Protein AF-A0A535BH29-F1 (afdb_monomer)

Nearest PDB structures (foldseek):
  7bpu-assembly2_B  TM=8.361E-01  e=5.726E-01  Methanocaldococcus jannaschii DSM 2661

Secondary structure (DSSP, 8-state):
-HHHHHHHHHHHHHHH-TT-HHHHHHHHHHHHHHHHHHHHHHHHHHHT--HHHHHHHHHHHHHHHHHHHHHHHHHHHHS--TT--HHHHHHHSS---HHHHHHHHHHHT-TTHHHHHHHHHHHHHHHHHTSPPPHHHHHHHHHHHHHHHHGGGGGGG-----HHHHH-HHHHHHHHHHHHHHHHHHHHHGGGGTSS-HHHHHHHHHHHHHHHHHHHHHHHH--HHHHHHHHHHHHHHHHHHHHHHHHHHHHT--

Mean predicted aligned error: 14.61 Å

Sequence (254 aa):
MIGLLIILSLASVLARHRRHGAVRATVALTLAALAFQVVVGAAVVTLRLPAALRGLHLALASAVWAGTVILAVIVGRLSPDPALPQRQREMDSVRRPARDVVLDYVSLAKPRIIPLLLITALGGMMMAERGWPSTGLVVLTLLGGALALRLRGDYARAKVPMLPVVRGEAAARRQIVGYTLVLVAVTLAIVLTGVLGPVYLVGAALLGAAFIALAVANLLARRQRWSRILFDYSIAYLGLLFAVMVADRMIGKV

Radius of gyration: 23.02 Å; Cα contacts (8 Å, |Δi|>4): 139; chains: 1; bounding box: 64×45×57 Å

Solvent-accessible surface area (backbone atoms only — not comparable to full-atom values): 14294 Å² total; per-residue (Å²): 115,70,68,58,54,52,51,53,51,48,51,55,49,46,71,76,42,71,86,40,67,68,57,52,51,46,49,51,52,33,52,52,47,48,55,51,46,52,53,52,51,51,48,42,68,74,64,70,55,60,71,69,60,54,52,51,53,53,52,50,52,52,51,35,51,51,40,53,51,54,47,52,53,52,50,55,67,76,51,70,74,87,76,69,52,71,67,53,64,60,54,68,66,52,84,71,57,69,64,58,53,50,50,48,51,51,58,68,54,40,75,71,51,54,60,38,52,51,51,48,53,49,46,52,42,30,66,72,69,75,42,85,66,58,68,67,59,55,51,51,51,52,51,52,52,55,56,54,57,70,60,48,75,67,62,77,70,60,87,68,91,49,68,46,80,80,62,36,59,72,51,47,38,54,50,48,40,56,51,48,52,53,50,40,52,54,62,56,52,52,42,78,71,68,82,48,50,70,59,27,52,54,49,49,49,54,55,36,52,54,50,47,51,40,35,49,48,29,51,72,67,69,43,72,68,40,52,51,51,40,52,54,44,55,56,48,48,56,43,50,48,43,51,35,47,53,50,26,57,64,66,63,72,117

pLDDT: mean 74.65, std 12.35, range [41.88, 96.31]

Structure (mmCIF, N/CA/C/O backbone):
data_AF-A0A535BH29-F1
#
_entry.id   AF-A0A535BH29-F1
#
loop_
_atom_site.group_PDB
_atom_site.id
_atom_site.type_symbol
_atom_site.label_atom_id
_atom_site.label_alt_id
_atom_site.label_comp_id
_atom_site.label_asym_id
_atom_site.label_entity_id
_atom_site.label_seq_id
_atom_site.pdbx_PDB_ins_code
_atom_site.Cartn_x
_atom_site.Cartn_y
_atom_site.Cartn_z
_atom_site.occupancy
_atom_site.B_iso_or_equiv
_atom_site.auth_seq_id
_atom_site.auth_comp_id
_atom_site.auth_asym_id
_atom_site.auth_atom_id
_atom_site.pdbx_PDB_model_num
ATOM 1 N N . MET A 1 1 ? 6.434 -6.495 12.875 1.00 46.03 1 MET A N 1
ATOM 2 C CA . MET A 1 1 ? 7.063 -6.216 11.560 1.00 46.03 1 MET A CA 1
ATOM 3 C C . MET A 1 1 ? 7.901 -4.932 11.564 1.00 46.03 1 MET A C 1
ATOM 5 O O . MET A 1 1 ? 9.076 -5.010 11.241 1.00 46.03 1 MET A O 1
ATOM 9 N N . ILE A 1 2 ? 7.360 -3.779 11.989 1.00 55.22 2 ILE A N 1
ATOM 10 C CA . ILE A 1 2 ? 8.076 -2.479 1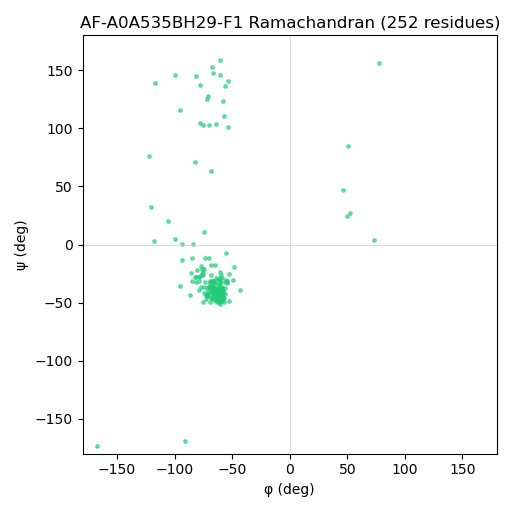1.989 1.00 55.22 2 ILE A CA 1
ATOM 11 C C . ILE A 1 2 ? 9.323 -2.475 12.900 1.00 55.22 2 ILE A C 1
ATOM 13 O O . ILE A 1 2 ? 10.383 -2.027 12.477 1.00 55.22 2 ILE A O 1
ATOM 17 N N . GLY A 1 3 ? 9.241 -3.050 14.108 1.00 60.78 3 GLY A N 1
ATOM 18 C CA . GLY A 1 3 ? 10.385 -3.115 15.032 1.00 60.78 3 GLY A CA 1
ATOM 19 C C . GLY A 1 3 ? 11.602 -3.870 14.478 1.00 60.78 3 GLY A C 1
ATOM 20 O O . GLY A 1 3 ? 12.733 -3.441 14.679 1.00 60.78 3 GLY A O 1
ATOM 21 N N . LEU A 1 4 ? 11.384 -4.937 13.699 1.00 68.75 4 LEU A N 1
ATOM 22 C CA . LEU A 1 4 ? 12.466 -5.703 13.069 1.00 68.75 4 LEU A CA 1
ATOM 23 C C . LEU A 1 4 ? 13.200 -4.877 12.002 1.00 68.75 4 LEU A C 1
ATOM 25 O O . LEU A 1 4 ? 14.425 -4.914 11.927 1.00 68.75 4 LEU A O 1
ATOM 29 N N . LEU A 1 5 ? 12.463 -4.091 11.210 1.00 68.31 5 LEU A N 1
ATOM 30 C CA . LEU A 1 5 ? 13.047 -3.200 10.203 1.00 68.31 5 LEU A CA 1
ATOM 31 C C . LEU A 1 5 ? 13.900 -2.101 10.847 1.00 68.31 5 LEU A C 1
ATOM 33 O O . LEU A 1 5 ? 14.979 -1.795 10.343 1.00 68.31 5 LEU A O 1
ATOM 37 N N . ILE A 1 6 ? 13.452 -1.551 11.980 1.00 70.38 6 ILE A N 1
ATOM 38 C CA . ILE A 1 6 ? 14.220 -0.566 12.753 1.00 70.38 6 ILE A CA 1
ATOM 39 C C . ILE A 1 6 ? 15.521 -1.197 13.261 1.00 70.38 6 ILE A C 1
ATOM 41 O O . ILE A 1 6 ? 16.589 -0.629 13.054 1.00 70.38 6 ILE A O 1
ATOM 45 N N . ILE A 1 7 ? 15.462 -2.399 13.841 1.00 74.75 7 ILE A N 1
ATOM 46 C CA . ILE A 1 7 ? 16.649 -3.107 14.346 1.00 74.75 7 ILE A CA 1
ATOM 47 C C . ILE A 1 7 ? 17.656 -3.384 13.220 1.00 74.75 7 ILE A C 1
ATOM 49 O O . ILE A 1 7 ? 18.841 -3.092 13.374 1.00 74.75 7 ILE A O 1
ATOM 53 N N . LEU A 1 8 ? 17.200 -3.891 12.070 1.00 73.75 8 LEU A N 1
ATOM 54 C CA . LEU A 1 8 ? 18.065 -4.166 10.917 1.00 73.75 8 LEU A CA 1
ATOM 55 C C . LEU A 1 8 ? 18.682 -2.884 10.340 1.00 73.75 8 LEU A C 1
ATOM 57 O O . LEU A 1 8 ? 19.869 -2.860 10.009 1.00 73.75 8 LEU A O 1
ATOM 61 N N . SER A 1 9 ? 17.902 -1.802 10.268 1.00 70.94 9 SER A N 1
ATOM 62 C CA . SER A 1 9 ? 18.381 -0.486 9.840 1.00 70.94 9 SER A CA 1
ATOM 63 C C . SER A 1 9 ? 19.484 0.030 10.770 1.00 70.94 9 SER A C 1
ATOM 65 O O . SER A 1 9 ? 20.589 0.327 10.308 1.00 70.94 9 SER A O 1
ATOM 67 N N . LEU A 1 10 ? 19.242 0.021 12.085 1.00 75.88 10 LEU A N 1
ATOM 68 C CA . LEU A 1 10 ? 20.201 0.450 13.105 1.00 75.88 10 LEU A CA 1
ATOM 69 C C . LEU A 1 10 ? 21.472 -0.409 13.110 1.00 75.88 10 LEU A C 1
ATOM 71 O O . LEU A 1 10 ? 22.572 0.136 13.177 1.00 75.88 10 LEU A O 1
ATOM 75 N N . ALA A 1 11 ? 21.348 -1.731 12.965 1.00 75.00 11 ALA A N 1
ATOM 76 C CA . ALA A 1 11 ? 22.491 -2.636 12.853 1.00 75.00 11 ALA A CA 1
ATOM 77 C C . ALA A 1 11 ? 23.339 -2.333 11.607 1.00 75.00 11 ALA A C 1
ATOM 79 O O . ALA A 1 11 ? 24.569 -2.340 11.679 1.00 75.00 11 ALA A O 1
ATOM 80 N N . SER A 1 12 ? 22.700 -2.008 10.479 1.00 73.75 12 SER A N 1
ATOM 81 C CA . SER A 1 12 ? 23.389 -1.653 9.234 1.00 73.75 12 SER A CA 1
ATOM 82 C C . SER A 1 12 ? 24.126 -0.308 9.313 1.00 73.75 12 SER A C 1
ATOM 84 O O . SER A 1 12 ? 25.188 -0.149 8.709 1.00 73.75 12 SER A O 1
ATOM 86 N N . VAL A 1 13 ? 23.579 0.660 10.055 1.00 73.94 13 VAL A N 1
ATOM 87 C CA . VAL A 1 13 ? 24.202 1.969 10.308 1.00 73.94 13 VAL A CA 1
ATOM 88 C C . VAL A 1 13 ? 25.364 1.809 11.275 1.00 73.94 13 VAL A C 1
ATOM 90 O O . VAL A 1 13 ? 26.473 2.262 11.000 1.00 73.94 13 VAL A O 1
ATOM 93 N N . LEU A 1 14 ? 25.145 1.078 12.369 1.00 74.94 14 LEU A N 1
ATOM 94 C CA . LEU A 1 14 ? 26.188 0.771 13.331 1.00 74.94 14 LEU A CA 1
ATOM 95 C C . LEU A 1 14 ? 27.337 0.036 12.647 1.00 74.94 14 LEU A C 1
ATOM 97 O O . LEU A 1 14 ? 28.473 0.415 12.867 1.00 74.94 14 LEU A O 1
ATOM 101 N N . ALA A 1 15 ? 27.066 -0.943 11.775 1.00 76.31 15 ALA A N 1
ATOM 102 C CA . ALA A 1 15 ? 28.081 -1.670 11.012 1.00 76.31 15 ALA A CA 1
ATOM 103 C C . ALA A 1 15 ? 28.991 -0.774 10.161 1.00 76.31 15 ALA A C 1
ATOM 105 O O . ALA A 1 15 ? 30.189 -1.036 10.088 1.00 76.31 15 ALA A O 1
ATOM 106 N N . ARG A 1 16 ? 28.437 0.286 9.566 1.00 75.25 16 ARG A N 1
ATOM 107 C CA . ARG A 1 16 ? 29.160 1.208 8.680 1.00 75.25 16 ARG A CA 1
ATOM 108 C C . ARG A 1 16 ? 29.898 2.314 9.430 1.00 75.25 16 ARG A C 1
ATOM 110 O O . ARG A 1 16 ? 30.980 2.710 9.014 1.00 75.25 16 ARG A O 1
ATOM 117 N N . HIS A 1 17 ? 29.374 2.753 10.571 1.00 75.94 17 HIS A N 1
ATOM 118 C CA . HIS A 1 17 ? 29.884 3.917 11.306 1.00 75.94 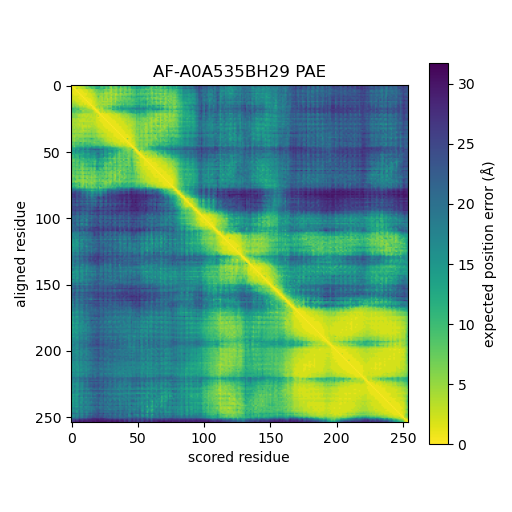17 HIS A CA 1
ATOM 119 C C . HIS A 1 17 ? 30.331 3.565 12.734 1.00 75.94 17 HIS A C 1
ATOM 121 O O . HIS A 1 17 ? 30.272 4.403 13.634 1.00 75.94 17 HIS A O 1
ATOM 127 N N . ARG A 1 18 ? 30.840 2.335 12.945 1.00 71.69 18 ARG A N 1
ATOM 128 C CA . ARG A 1 18 ? 31.288 1.793 14.256 1.00 71.69 18 ARG A CA 1
ATOM 129 C C . ARG A 1 18 ? 32.284 2.684 15.000 1.00 71.69 18 ARG A C 1
ATOM 131 O O . ARG A 1 18 ? 32.386 2.591 16.220 1.00 71.69 18 ARG A O 1
ATOM 138 N N . ARG A 1 19 ? 33.034 3.520 14.277 1.00 73.94 19 ARG A N 1
ATOM 139 C CA . ARG A 1 19 ? 34.092 4.379 14.829 1.00 73.94 19 ARG A CA 1
ATOM 140 C C . ARG A 1 19 ? 33.584 5.721 1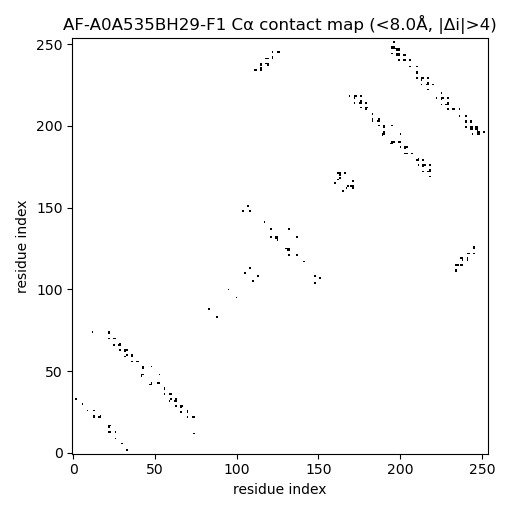5.379 1.00 73.94 19 ARG A C 1
ATOM 142 O O . ARG A 1 19 ? 34.328 6.380 16.094 1.00 73.94 19 ARG A O 1
ATOM 149 N N . HIS A 1 20 ? 32.331 6.110 15.119 1.00 77.81 20 HIS A N 1
ATOM 150 C CA . HIS A 1 20 ? 31.773 7.375 15.612 1.00 77.81 20 HIS A CA 1
ATOM 151 C C . HIS A 1 20 ? 30.995 7.184 16.922 1.00 77.81 20 HIS A C 1
ATOM 153 O O . HIS A 1 20 ? 29.945 6.539 16.952 1.00 77.81 20 HIS A O 1
ATOM 159 N N . GLY A 1 21 ? 31.487 7.795 18.006 1.00 76.00 21 GLY A N 1
ATOM 160 C CA . GLY A 1 21 ? 30.870 7.717 19.337 1.00 76.00 21 GLY A CA 1
ATOM 161 C C . GLY A 1 21 ? 29.424 8.224 19.375 1.00 76.00 21 GLY A C 1
ATOM 162 O O . GLY A 1 21 ? 28.566 7.566 19.958 1.00 76.00 21 GLY A O 1
ATOM 163 N N . ALA A 1 22 ? 29.128 9.321 18.668 1.00 75.25 22 ALA A N 1
ATOM 164 C CA . ALA A 1 22 ? 27.775 9.872 18.563 1.00 75.25 22 ALA A CA 1
ATOM 165 C C . ALA A 1 22 ? 26.790 8.887 17.906 1.00 75.25 22 ALA A C 1
ATOM 167 O O . ALA A 1 22 ? 25.707 8.658 18.431 1.00 75.25 22 ALA A O 1
ATOM 168 N N . VAL A 1 23 ? 27.194 8.223 16.815 1.00 73.81 23 VAL A N 1
ATOM 169 C CA . VAL A 1 23 ? 26.359 7.222 16.126 1.00 73.81 23 VAL A CA 1
ATOM 170 C C . VAL A 1 23 ? 26.069 6.030 17.038 1.00 73.81 23 VAL A C 1
ATOM 172 O O . VAL A 1 23 ? 24.927 5.584 17.130 1.00 73.81 23 VAL A O 1
ATOM 175 N N . ARG A 1 24 ? 27.081 5.540 17.764 1.00 79.94 24 ARG A N 1
ATOM 176 C CA . ARG A 1 24 ? 26.917 4.449 18.736 1.00 79.94 24 ARG A CA 1
ATOM 177 C C . ARG A 1 24 ? 25.951 4.818 19.859 1.00 79.94 24 ARG A C 1
ATOM 179 O O . ARG A 1 24 ? 25.074 4.019 20.174 1.00 79.94 24 ARG A O 1
ATOM 186 N N . ALA A 1 25 ? 26.105 6.008 20.438 1.00 78.12 25 ALA A N 1
ATOM 187 C CA . ALA A 1 25 ? 25.253 6.488 21.520 1.00 78.12 25 ALA A CA 1
ATOM 188 C C . ALA A 1 25 ? 23.793 6.618 21.066 1.00 78.12 25 ALA A C 1
ATOM 190 O O . ALA A 1 25 ? 22.897 6.100 21.729 1.00 78.12 25 ALA A O 1
ATOM 191 N N . THR A 1 26 ? 23.544 7.219 19.898 1.00 75.69 26 THR A N 1
ATOM 192 C CA . THR A 1 26 ? 22.187 7.370 19.357 1.00 75.69 26 THR A CA 1
ATOM 193 C C . THR A 1 26 ? 21.555 6.022 18.998 1.00 75.69 26 THR A C 1
ATOM 195 O O . THR A 1 26 ? 20.385 5.802 19.308 1.00 75.69 26 THR A O 1
ATOM 198 N N . VAL A 1 27 ? 22.308 5.084 18.407 1.00 78.25 27 VAL A N 1
ATOM 199 C CA . VAL A 1 27 ? 21.817 3.720 18.128 1.00 78.25 27 VAL A CA 1
ATOM 200 C C . VAL A 1 27 ? 21.462 2.985 19.424 1.00 78.25 27 VAL A C 1
ATOM 202 O O . VAL A 1 27 ? 20.382 2.403 19.510 1.00 78.25 27 VAL A O 1
ATOM 205 N N . ALA A 1 28 ? 22.328 3.038 20.440 1.00 81.62 28 ALA A N 1
ATOM 206 C CA . ALA A 1 28 ? 22.094 2.384 21.727 1.00 81.62 28 ALA A CA 1
ATOM 207 C C . ALA A 1 28 ? 20.870 2.961 22.455 1.00 81.62 28 ALA A C 1
ATOM 209 O O . ALA A 1 28 ? 20.009 2.199 22.890 1.00 81.62 28 ALA A O 1
ATOM 210 N N . LEU A 1 29 ? 20.746 4.292 22.514 1.00 78.62 29 LEU A N 1
ATOM 211 C CA . LEU A 1 29 ? 19.585 4.980 23.089 1.00 78.62 29 LEU A CA 1
ATOM 212 C C . LEU A 1 29 ? 18.287 4.604 22.366 1.00 78.62 29 LEU A C 1
ATOM 214 O O . LEU A 1 29 ? 17.281 4.321 23.011 1.00 78.62 29 LEU A O 1
ATOM 218 N N . THR A 1 30 ? 18.317 4.540 21.032 1.00 77.56 30 THR A N 1
ATOM 219 C CA . THR A 1 30 ? 17.141 4.178 20.225 1.00 77.56 30 THR A CA 1
ATOM 220 C C . THR A 1 30 ? 16.724 2.722 20.456 1.00 77.56 30 THR A C 1
ATOM 222 O O . THR A 1 30 ? 15.535 2.443 20.597 1.00 77.56 30 THR A O 1
ATOM 225 N N . LEU A 1 31 ? 17.679 1.786 20.543 1.00 79.75 31 LEU A N 1
ATOM 226 C CA . LEU A 1 31 ? 17.395 0.376 20.843 1.00 79.75 31 LEU A CA 1
ATOM 227 C C . LEU A 1 31 ? 16.865 0.181 22.269 1.00 79.75 31 LEU A C 1
ATOM 229 O O . LEU A 1 31 ? 15.916 -0.577 22.463 1.00 79.75 31 LEU A O 1
ATOM 233 N N . ALA A 1 32 ? 17.439 0.880 23.252 1.00 79.69 32 ALA A N 1
ATOM 234 C CA . ALA A 1 32 ? 16.980 0.832 24.638 1.00 79.69 32 ALA A CA 1
ATOM 235 C C . ALA A 1 32 ? 15.548 1.373 24.775 1.00 79.69 32 ALA A C 1
ATOM 237 O O . ALA A 1 32 ? 14.695 0.726 25.383 1.00 79.69 32 ALA A O 1
ATOM 238 N N . ALA A 1 33 ? 15.256 2.512 24.141 1.00 75.81 33 ALA A N 1
ATOM 239 C CA . ALA A 1 33 ? 13.917 3.091 24.116 1.00 75.81 33 ALA A CA 1
ATOM 240 C C . ALA A 1 33 ? 12.905 2.176 23.401 1.00 75.81 33 ALA A C 1
ATOM 242 O O . ALA A 1 33 ? 11.786 2.014 23.884 1.00 75.81 33 ALA A O 1
ATOM 243 N N . LEU A 1 34 ? 13.305 1.507 22.311 1.00 78.75 34 LEU A N 1
ATOM 244 C CA . LEU A 1 34 ? 12.468 0.526 21.613 1.00 78.75 34 LEU A CA 1
ATOM 245 C C . LEU A 1 34 ? 12.145 -0.686 22.501 1.00 78.75 34 LEU A C 1
ATOM 247 O O . LEU A 1 34 ? 10.988 -1.095 22.580 1.00 78.75 34 LEU A O 1
ATOM 251 N N . ALA A 1 35 ? 13.145 -1.252 23.184 1.00 79.81 35 ALA A N 1
ATOM 252 C CA . ALA A 1 35 ? 12.949 -2.385 24.088 1.00 79.81 35 ALA A CA 1
ATOM 253 C C . ALA A 1 35 ? 12.006 -2.020 25.243 1.00 79.81 35 ALA A C 1
ATOM 255 O O . ALA A 1 35 ? 11.050 -2.745 25.519 1.00 79.81 35 ALA A O 1
ATOM 256 N N . PHE A 1 36 ? 12.214 -0.852 25.854 1.00 78.25 36 PHE A N 1
ATOM 257 C CA . PHE A 1 36 ? 11.337 -0.333 26.899 1.00 78.25 36 PHE A CA 1
ATOM 258 C C . PHE A 1 36 ? 9.903 -0.120 26.390 1.00 78.25 36 PHE A C 1
ATOM 260 O O . PHE A 1 36 ? 8.943 -0.533 27.039 1.00 78.25 36 PHE A O 1
ATOM 267 N N . GLN A 1 37 ? 9.739 0.438 25.189 1.00 79.81 37 GLN A N 1
ATOM 268 C CA . GLN A 1 37 ? 8.432 0.650 24.570 1.00 79.81 37 GLN A CA 1
ATOM 269 C C . GLN A 1 37 ? 7.682 -0.665 24.306 1.00 79.81 37 GLN A C 1
ATOM 271 O O . GLN A 1 37 ? 6.465 -0.703 24.484 1.00 79.81 37 GLN A O 1
ATOM 276 N N . VAL A 1 38 ? 8.374 -1.740 23.912 1.00 78.81 38 VAL A N 1
ATOM 277 C CA . VAL A 1 38 ? 7.760 -3.068 23.725 1.00 78.81 38 VAL A CA 1
ATOM 278 C C . VAL A 1 38 ? 7.224 -3.609 25.049 1.00 78.81 38 VAL A C 1
ATOM 280 O O . VAL A 1 38 ? 6.092 -4.086 25.089 1.00 78.81 38 VAL A O 1
ATOM 283 N N . VAL A 1 39 ? 7.991 -3.479 26.135 1.00 78.94 39 VAL A N 1
ATOM 284 C CA . VAL A 1 39 ? 7.574 -3.923 27.476 1.00 78.94 39 VAL A CA 1
ATOM 285 C C . VAL A 1 39 ? 6.375 -3.114 27.974 1.00 78.94 39 VAL A C 1
ATOM 287 O O . VAL A 1 39 ? 5.372 -3.693 28.386 1.00 78.94 39 VAL A O 1
ATOM 290 N N . VAL A 1 40 ? 6.430 -1.782 27.869 1.00 74.56 40 VAL A N 1
ATOM 291 C CA . VAL A 1 40 ? 5.317 -0.898 28.257 1.00 74.56 40 VAL A CA 1
ATOM 292 C C . VAL A 1 40 ? 4.081 -1.161 27.394 1.00 74.56 40 VAL A C 1
ATOM 294 O O . VAL A 1 40 ? 2.971 -1.226 27.914 1.00 74.56 40 VAL A O 1
ATOM 297 N N . GLY A 1 41 ? 4.252 -1.354 26.085 1.00 72.50 41 GLY A N 1
ATOM 298 C CA . GLY A 1 41 ? 3.158 -1.671 25.166 1.00 72.50 41 GLY A CA 1
ATOM 299 C C . GLY A 1 41 ? 2.486 -3.002 25.493 1.00 72.50 41 GLY A C 1
ATOM 300 O O . GLY A 1 41 ? 1.260 -3.068 25.545 1.00 72.50 41 GLY A O 1
ATOM 301 N N . ALA A 1 42 ? 3.277 -4.038 25.783 1.00 76.31 42 ALA A N 1
ATOM 302 C CA . ALA A 1 42 ? 2.762 -5.330 26.219 1.00 76.31 42 ALA A CA 1
ATOM 303 C C . ALA A 1 42 ? 1.978 -5.203 27.534 1.00 76.31 42 ALA A C 1
ATOM 305 O O . ALA A 1 42 ? 0.848 -5.677 27.603 1.00 76.31 42 ALA A O 1
ATOM 306 N N . ALA A 1 43 ? 2.527 -4.497 28.529 1.00 74.25 43 ALA A N 1
ATOM 307 C CA . ALA A 1 43 ? 1.886 -4.280 29.825 1.00 74.25 43 ALA A CA 1
ATOM 308 C C . ALA A 1 43 ? 0.565 -3.497 29.718 1.00 74.25 43 ALA A C 1
ATOM 310 O O . ALA A 1 43 ? -0.413 -3.840 30.376 1.00 74.25 43 ALA A O 1
ATOM 311 N N . VAL A 1 44 ? 0.497 -2.470 28.865 1.00 71.69 44 VAL A N 1
ATOM 312 C CA . VAL A 1 44 ? -0.738 -1.697 28.640 1.00 71.69 44 VAL A CA 1
ATOM 313 C C . VAL A 1 44 ? -1.846 -2.566 28.042 1.00 71.69 44 VAL A C 1
ATOM 315 O O . VAL A 1 44 ? -3.000 -2.441 28.455 1.00 71.69 44 VAL A O 1
ATOM 318 N N . VAL A 1 45 ? -1.508 -3.453 27.100 1.00 73.19 45 VAL A N 1
ATOM 319 C CA . VAL A 1 45 ? -2.473 -4.350 26.445 1.00 73.19 45 VAL A CA 1
ATOM 320 C C . VAL A 1 45 ? -2.951 -5.449 27.393 1.00 73.19 45 VAL A C 1
ATOM 322 O O . VAL A 1 45 ? -4.150 -5.720 27.447 1.00 73.19 45 VAL A O 1
ATOM 325 N N . THR A 1 46 ? -2.047 -6.070 28.154 1.00 76.38 46 THR A N 1
ATOM 326 C CA . THR A 1 46 ? -2.392 -7.194 29.037 1.00 76.38 46 THR A CA 1
ATOM 327 C C . THR A 1 46 ? -3.092 -6.751 30.318 1.00 76.38 46 THR A C 1
ATOM 329 O O . THR A 1 46 ? -4.018 -7.425 30.760 1.00 76.38 46 THR A O 1
ATOM 332 N N . LEU A 1 47 ? -2.708 -5.607 30.893 1.00 79.19 47 LEU A N 1
ATOM 333 C CA . LEU A 1 47 ? -3.199 -5.144 32.198 1.00 79.19 47 LEU A CA 1
ATOM 334 C C . LEU A 1 47 ? -4.320 -4.089 32.104 1.00 79.19 47 LEU A C 1
ATOM 336 O O . LEU A 1 47 ? -4.734 -3.559 33.131 1.00 79.19 47 LEU A O 1
ATOM 340 N N . ARG A 1 48 ? -4.819 -3.765 30.896 1.00 73.00 48 ARG A N 1
ATOM 341 C CA . ARG A 1 48 ? -5.877 -2.754 30.639 1.00 73.00 48 ARG A CA 1
ATOM 342 C C . ARG A 1 48 ? -5.648 -1.424 31.384 1.00 73.00 48 ARG A C 1
ATOM 344 O O . ARG A 1 48 ? -6.552 -0.875 32.012 1.00 73.00 48 ARG A O 1
ATOM 351 N N . LEU A 1 49 ? -4.422 -0.909 31.312 1.00 69.69 49 LEU A N 1
ATOM 352 C CA . LEU A 1 49 ? -3.956 0.213 32.136 1.00 69.69 49 LEU A CA 1
ATOM 353 C C . LEU A 1 49 ? -4.643 1.567 31.811 1.00 69.69 49 LEU A C 1
ATOM 355 O O . LEU A 1 49 ? -5.070 1.803 30.671 1.00 69.69 49 LEU A O 1
ATOM 359 N N . PRO A 1 50 ? -4.733 2.488 32.797 1.00 76.00 50 PRO A N 1
ATOM 360 C CA . PRO A 1 50 ? -5.405 3.786 32.662 1.00 76.00 50 PRO A CA 1
ATOM 361 C C . PRO A 1 50 ? -4.810 4.693 31.569 1.00 76.00 50 PRO A C 1
ATOM 363 O O . PRO A 1 50 ? -3.662 4.548 31.149 1.00 76.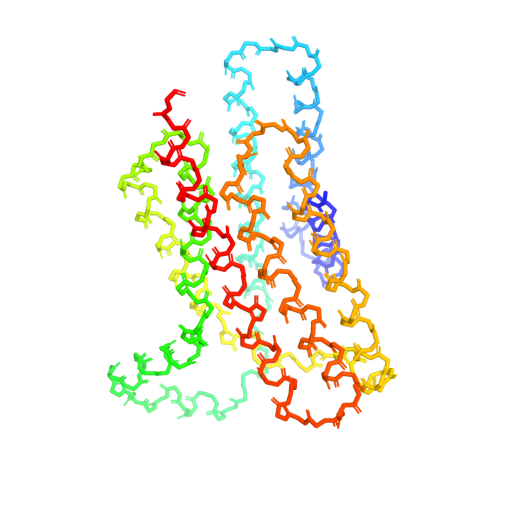00 50 PRO A O 1
ATOM 366 N N . ALA A 1 51 ? -5.605 5.665 31.102 1.00 69.69 51 ALA A N 1
ATOM 367 C CA . ALA A 1 51 ? -5.298 6.520 29.945 1.00 69.69 51 ALA A CA 1
ATOM 368 C C . ALA A 1 51 ? -3.958 7.278 30.041 1.00 69.69 51 ALA A C 1
ATOM 370 O O . ALA A 1 51 ? -3.292 7.468 29.024 1.00 69.69 51 ALA A O 1
ATOM 371 N N . ALA A 1 52 ? -3.518 7.635 31.250 1.00 66.88 52 ALA A N 1
ATOM 372 C CA . ALA A 1 52 ? -2.220 8.271 31.478 1.00 66.88 52 ALA A CA 1
ATOM 373 C C . ALA A 1 52 ? -1.036 7.406 30.992 1.00 66.88 52 ALA A C 1
ATOM 375 O O . ALA A 1 52 ? -0.094 7.917 30.388 1.00 66.88 52 ALA A O 1
ATOM 376 N N . LEU A 1 53 ? -1.112 6.081 31.161 1.00 67.19 53 LEU A N 1
ATOM 377 C CA . LEU A 1 53 ? -0.065 5.147 30.727 1.00 67.19 53 LEU A CA 1
ATOM 378 C C . LEU A 1 53 ? -0.087 4.905 29.209 1.00 67.19 53 LEU A C 1
ATOM 380 O O . LEU A 1 53 ? 0.957 4.657 28.607 1.00 67.19 53 LEU A O 1
ATOM 384 N N . ARG A 1 54 ? -1.247 5.080 28.559 1.00 68.44 54 ARG A N 1
ATOM 385 C CA . ARG A 1 54 ? -1.346 5.147 27.089 1.00 68.44 54 ARG A CA 1
ATOM 386 C C . ARG A 1 54 ? -0.678 6.411 26.534 1.00 68.44 54 ARG A C 1
ATOM 388 O O . ARG A 1 54 ? 0.008 6.332 25.518 1.00 68.44 54 ARG A O 1
ATOM 395 N N . GLY A 1 55 ? -0.813 7.545 27.228 1.00 68.12 55 GLY A N 1
ATOM 396 C CA . GLY A 1 55 ? -0.099 8.786 26.905 1.00 68.12 55 GLY A CA 1
ATOM 397 C C . GLY A 1 55 ? 1.422 8.638 27.010 1.00 68.12 55 GLY A C 1
ATOM 398 O O . GLY A 1 55 ? 2.144 9.034 26.096 1.00 68.12 55 GLY A O 1
ATOM 399 N N . LEU A 1 56 ? 1.911 7.973 28.063 1.00 73.31 56 LEU A N 1
ATOM 400 C CA . LEU A 1 56 ? 3.335 7.654 28.224 1.00 73.31 56 LEU A CA 1
ATOM 401 C C . LEU A 1 56 ? 3.860 6.762 27.087 1.00 73.31 56 LEU A C 1
ATOM 403 O O . LEU A 1 56 ? 4.942 7.007 26.555 1.00 73.31 56 LEU A O 1
ATOM 407 N N . HIS A 1 57 ? 3.080 5.761 26.671 1.00 68.44 57 HIS A N 1
ATOM 408 C CA . HIS A 1 57 ? 3.429 4.901 25.539 1.00 68.44 57 HIS A CA 1
ATOM 409 C C . HIS A 1 57 ? 3.566 5.692 24.224 1.00 68.44 57 HIS A C 1
ATOM 411 O O . HIS A 1 57 ? 4.509 5.469 23.463 1.00 68.44 57 HIS A O 1
ATOM 417 N N . LEU A 1 58 ? 2.673 6.656 23.975 1.00 72.81 58 LEU A N 1
ATOM 418 C CA . LEU A 1 58 ? 2.729 7.530 22.798 1.00 72.81 58 LEU A CA 1
ATOM 419 C C . LEU A 1 58 ? 3.915 8.510 22.847 1.00 72.81 58 LEU A C 1
ATOM 421 O O . LEU A 1 58 ? 4.563 8.757 21.825 1.00 72.81 58 LEU A O 1
ATOM 425 N N . ALA A 1 59 ? 4.237 9.034 24.032 1.00 73.81 59 ALA A N 1
ATOM 426 C CA . ALA A 1 59 ? 5.403 9.890 24.241 1.00 73.81 59 ALA A CA 1
ATOM 427 C C . ALA A 1 59 ? 6.716 9.129 23.975 1.00 73.81 59 ALA A C 1
ATOM 429 O O . ALA A 1 59 ? 7.594 9.631 23.274 1.00 73.81 59 ALA A O 1
ATOM 430 N N . LEU A 1 60 ? 6.818 7.881 24.446 1.00 71.69 60 LEU A N 1
ATOM 431 C CA . LEU A 1 60 ? 7.955 6.994 24.171 1.00 71.69 60 LEU A CA 1
ATOM 432 C C . LEU A 1 60 ? 8.080 6.656 22.683 1.00 71.69 60 LEU A C 1
ATOM 434 O O . LEU A 1 60 ? 9.178 6.724 22.135 1.00 71.69 60 LEU A O 1
ATOM 438 N N . ALA A 1 61 ? 6.962 6.363 22.010 1.00 71.62 61 ALA A N 1
ATOM 439 C CA . ALA A 1 61 ? 6.944 6.125 20.567 1.00 71.62 61 ALA A CA 1
ATOM 440 C C . ALA A 1 61 ? 7.477 7.333 19.780 1.00 71.62 61 ALA A C 1
ATOM 442 O O . ALA A 1 61 ? 8.294 7.183 18.869 1.00 71.62 61 ALA A O 1
ATOM 443 N N . SER A 1 62 ? 7.055 8.537 20.175 1.00 70.81 62 SER A N 1
ATOM 444 C CA . SER A 1 62 ? 7.522 9.797 19.591 1.00 70.81 62 SER A CA 1
ATOM 445 C C . SER A 1 62 ? 9.022 10.017 19.820 1.00 70.81 62 SER A C 1
ATOM 447 O O . SER A 1 62 ? 9.725 10.445 18.906 1.00 70.81 62 SER A O 1
ATOM 449 N N . ALA A 1 63 ? 9.538 9.668 21.003 1.00 73.00 63 ALA A N 1
ATOM 450 C CA . ALA A 1 63 ? 10.960 9.771 21.329 1.00 73.00 63 ALA A CA 1
ATOM 451 C C . ALA A 1 63 ? 11.828 8.797 20.509 1.00 73.00 63 ALA A C 1
ATOM 453 O O . ALA A 1 63 ? 12.878 9.191 19.998 1.00 73.00 63 ALA A O 1
ATOM 454 N N . VAL A 1 64 ? 11.375 7.552 20.316 1.00 74.50 64 VAL A N 1
ATOM 455 C CA . VAL A 1 64 ? 12.050 6.568 19.446 1.00 74.50 64 VAL A CA 1
ATOM 456 C C . VAL A 1 64 ? 12.093 7.068 18.004 1.00 74.50 64 VAL A C 1
ATOM 458 O O . VAL A 1 64 ? 13.143 7.023 17.360 1.00 74.50 64 VAL A O 1
ATOM 461 N N . TRP A 1 65 ? 10.976 7.599 17.505 1.00 75.38 65 TRP A N 1
ATOM 462 C CA . TRP A 1 65 ? 10.910 8.171 16.164 1.00 75.38 65 TRP A CA 1
ATOM 463 C C . TRP A 1 65 ? 11.866 9.363 16.006 1.00 75.38 65 TRP A C 1
ATOM 465 O O . TRP A 1 65 ? 12.687 9.370 15.086 1.00 75.38 65 TRP A O 1
ATOM 475 N N . ALA A 1 66 ? 11.856 10.315 16.942 1.00 74.81 66 ALA A N 1
ATOM 476 C CA . ALA A 1 66 ? 12.777 11.450 16.937 1.00 74.81 66 ALA A CA 1
ATOM 477 C C . ALA A 1 66 ? 14.250 11.000 16.959 1.00 74.81 66 ALA A C 1
ATOM 479 O O . ALA A 1 66 ? 15.063 11.525 16.199 1.00 74.81 66 ALA A O 1
ATOM 480 N N . GLY A 1 67 ? 14.584 9.971 17.746 1.00 72.50 67 GLY A N 1
ATOM 481 C CA . GLY A 1 67 ? 15.918 9.366 17.776 1.00 72.50 67 GLY A CA 1
ATOM 482 C C . GLY A 1 67 ? 16.353 8.807 16.418 1.00 72.50 67 GLY A C 1
ATOM 483 O O . GLY A 1 67 ? 17.472 9.069 15.972 1.00 72.50 67 GLY A O 1
ATOM 484 N N . THR A 1 68 ? 15.456 8.116 15.705 1.00 71.44 68 THR A N 1
ATOM 485 C CA . THR A 1 68 ? 15.746 7.623 14.346 1.00 71.44 68 THR A CA 1
ATOM 486 C C . THR A 1 68 ? 15.939 8.748 13.328 1.00 71.44 68 THR A C 1
ATOM 488 O O . THR A 1 68 ? 16.823 8.647 12.478 1.00 71.44 68 THR A O 1
ATOM 491 N N . VAL A 1 69 ? 15.176 9.842 13.433 1.00 71.69 69 VAL A N 1
ATOM 492 C CA . VAL A 1 69 ? 15.323 11.023 12.564 1.00 71.69 69 VAL A CA 1
ATOM 493 C C . VAL A 1 69 ? 16.649 11.734 12.830 1.00 71.69 69 VAL A C 1
ATOM 495 O O . VAL A 1 69 ? 17.383 12.030 11.888 1.00 71.69 69 VAL A O 1
ATOM 498 N N . ILE A 1 70 ? 17.003 11.957 14.098 1.00 75.38 70 ILE A N 1
ATOM 499 C CA . ILE A 1 70 ? 18.285 12.563 14.490 1.00 75.38 70 ILE A CA 1
ATOM 500 C C . ILE A 1 70 ? 19.449 11.715 13.971 1.00 75.38 70 ILE A C 1
ATOM 502 O O . ILE A 1 70 ? 20.385 12.253 13.381 1.00 75.38 70 ILE A O 1
ATOM 506 N N . LEU A 1 71 ? 19.372 10.390 14.122 1.00 74.00 71 LEU A N 1
ATOM 507 C CA . LEU A 1 71 ? 20.381 9.481 13.589 1.00 74.00 71 LEU A CA 1
ATOM 508 C C . LEU A 1 71 ? 20.497 9.585 12.063 1.00 74.00 71 LEU A C 1
ATOM 510 O O . LEU A 1 71 ? 21.610 9.659 11.549 1.00 74.00 71 LEU A O 1
ATOM 514 N N . ALA A 1 72 ? 19.374 9.629 11.342 1.00 69.94 72 ALA A N 1
ATOM 515 C CA . ALA A 1 72 ? 19.369 9.786 9.889 1.00 69.94 72 ALA A CA 1
ATOM 516 C C . ALA A 1 72 ? 20.032 11.105 9.454 1.00 69.94 72 ALA A C 1
ATOM 518 O O . ALA A 1 72 ? 20.838 11.111 8.523 1.00 69.94 72 ALA A O 1
ATOM 519 N N . VAL A 1 73 ? 19.765 12.204 10.167 1.00 75.38 73 VAL A N 1
ATOM 520 C CA . VAL A 1 73 ? 20.401 13.508 9.921 1.00 75.38 73 VAL A CA 1
ATOM 521 C C . VAL A 1 73 ? 21.904 13.459 10.208 1.00 75.38 73 VAL A C 1
ATOM 523 O O . VAL A 1 73 ? 22.691 13.953 9.404 1.00 75.38 73 VAL A O 1
ATOM 526 N N . ILE A 1 74 ? 22.326 12.849 11.321 1.00 76.44 74 ILE A N 1
ATOM 527 C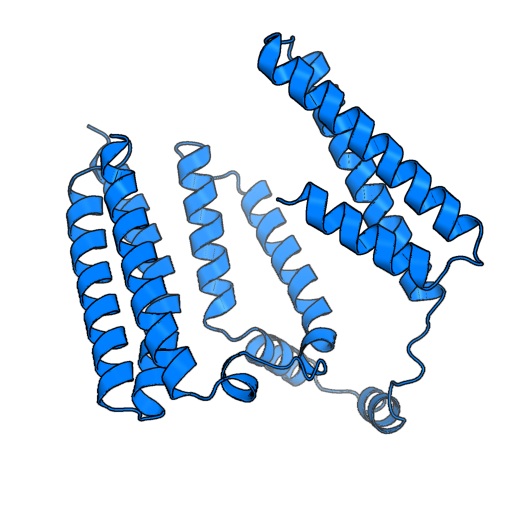 CA . ILE A 1 74 ? 23.747 12.698 11.674 1.00 76.44 74 ILE A CA 1
ATOM 528 C C . ILE A 1 74 ? 24.477 11.872 10.609 1.00 76.44 74 ILE A C 1
ATOM 530 O O . ILE A 1 74 ? 25.522 12.295 10.123 1.00 76.44 74 ILE A O 1
ATOM 534 N N . VAL A 1 75 ? 23.921 10.730 10.197 1.00 72.38 75 VAL A N 1
ATOM 535 C CA . VAL A 1 75 ? 24.515 9.871 9.159 1.00 72.38 75 VAL A CA 1
ATOM 536 C C . VAL A 1 75 ? 24.597 10.600 7.818 1.00 72.38 75 VAL A C 1
ATOM 538 O O . VAL A 1 75 ? 25.643 10.553 7.175 1.00 72.38 75 VAL A O 1
ATOM 541 N N . GLY A 1 76 ? 23.549 11.332 7.429 1.00 68.50 76 GLY A N 1
ATOM 542 C CA . GLY A 1 76 ? 23.550 12.140 6.206 1.00 68.50 76 GLY A CA 1
ATOM 543 C C . GLY A 1 76 ? 24.607 13.250 6.205 1.00 68.50 76 GLY A C 1
ATOM 544 O O . GLY A 1 76 ? 25.136 13.592 5.154 1.00 68.50 76 GLY A O 1
ATOM 545 N N . ARG A 1 77 ? 24.970 13.781 7.380 1.00 76.62 77 ARG A N 1
ATOM 546 C CA . ARG A 1 77 ? 26.062 14.762 7.525 1.00 76.62 77 ARG A CA 1
ATOM 547 C C . ARG A 1 77 ? 27.450 14.117 7.562 1.00 76.62 77 ARG A C 1
ATOM 549 O O . ARG A 1 77 ? 28.409 14.733 7.114 1.00 76.62 77 ARG A O 1
ATOM 556 N N . LEU A 1 78 ? 27.566 12.901 8.102 1.00 71.88 78 LEU A N 1
ATOM 557 C CA . LEU A 1 78 ? 28.831 12.161 8.214 1.00 71.88 78 LEU A CA 1
ATOM 558 C C . LEU A 1 78 ? 29.242 11.454 6.918 1.00 71.88 78 LEU A C 1
ATOM 560 O O . LEU A 1 78 ? 30.415 11.136 6.738 1.00 71.88 78 LEU A O 1
ATOM 564 N N . SER A 1 79 ? 28.299 11.184 6.020 1.00 59.94 79 SER A N 1
ATOM 565 C CA . SER A 1 79 ? 28.569 10.592 4.710 1.00 59.94 79 SER A CA 1
ATOM 566 C C . SER A 1 79 ? 28.045 11.501 3.600 1.00 59.94 79 SER A C 1
ATOM 568 O O . SER A 1 79 ? 27.005 11.195 3.017 1.00 59.94 79 SER A O 1
ATOM 570 N N . PRO A 1 80 ? 28.750 12.611 3.294 1.00 57.56 80 PRO A N 1
ATOM 571 C CA . PRO A 1 80 ? 28.497 13.350 2.067 1.00 57.56 80 PRO A CA 1
ATOM 572 C C . PRO A 1 80 ? 28.694 12.382 0.902 1.00 57.56 80 PRO A C 1
ATOM 574 O O . PRO A 1 80 ? 29.753 11.762 0.804 1.00 57.56 80 PRO A O 1
ATOM 577 N N . ASP A 1 81 ? 27.674 12.217 0.064 1.00 52.69 81 ASP A N 1
ATOM 578 C CA . ASP A 1 81 ? 27.727 11.330 -1.096 1.00 52.69 81 ASP A CA 1
ATOM 579 C C . ASP A 1 81 ? 28.907 11.735 -2.007 1.00 52.69 81 ASP A C 1
ATOM 581 O O . ASP A 1 81 ? 28.862 12.808 -2.623 1.00 52.69 81 ASP A O 1
ATOM 585 N N . PRO A 1 82 ? 29.983 10.927 -2.111 1.00 56.62 82 PRO A N 1
ATOM 586 C CA . PRO A 1 82 ? 31.102 11.233 -2.997 1.00 56.62 82 PRO A CA 1
ATOM 587 C C . PRO A 1 82 ? 30.706 11.090 -4.474 1.00 56.62 82 PRO A C 1
ATOM 589 O O . PRO A 1 82 ? 31.463 11.494 -5.354 1.00 56.62 82 PRO A O 1
ATOM 592 N N . ALA A 1 83 ? 29.541 10.492 -4.755 1.00 52.28 83 ALA A N 1
ATOM 593 C CA . ALA A 1 83 ? 29.129 10.037 -6.071 1.00 52.28 83 ALA A CA 1
ATOM 594 C C . ALA A 1 83 ? 28.070 10.922 -6.739 1.00 52.28 83 ALA A C 1
ATOM 596 O O . ALA A 1 83 ? 27.427 10.456 -7.678 1.00 52.28 83 ALA A O 1
ATOM 597 N N . LEU A 1 84 ? 27.895 12.188 -6.336 1.00 53.53 84 LEU A N 1
ATOM 598 C CA . LEU A 1 84 ? 27.228 13.153 -7.216 1.00 53.53 84 LEU A CA 1
ATOM 599 C C . LEU A 1 84 ? 28.185 13.443 -8.386 1.00 53.53 84 LEU A C 1
ATOM 601 O O . LEU A 1 84 ? 29.161 14.174 -8.190 1.00 53.53 84 LEU A O 1
ATOM 605 N N . PRO A 1 85 ? 27.968 12.869 -9.590 1.00 57.28 85 PRO A N 1
ATOM 606 C CA . PRO A 1 85 ? 28.884 13.056 -10.708 1.00 57.28 85 PRO A CA 1
ATOM 607 C C . PRO A 1 85 ? 28.932 14.549 -11.033 1.00 57.28 85 PRO A C 1
ATOM 609 O O . PRO A 1 85 ? 27.911 15.223 -10.918 1.00 57.28 85 PRO A O 1
ATOM 612 N N . GLN A 1 86 ? 30.075 15.077 -11.467 1.00 57.69 86 GLN A N 1
ATOM 613 C CA . GLN A 1 86 ? 30.229 16.499 -11.816 1.00 57.69 86 GLN A CA 1
ATOM 614 C C . GLN A 1 86 ? 29.115 17.021 -12.755 1.00 57.69 86 GLN A C 1
ATOM 616 O O . GLN A 1 86 ? 28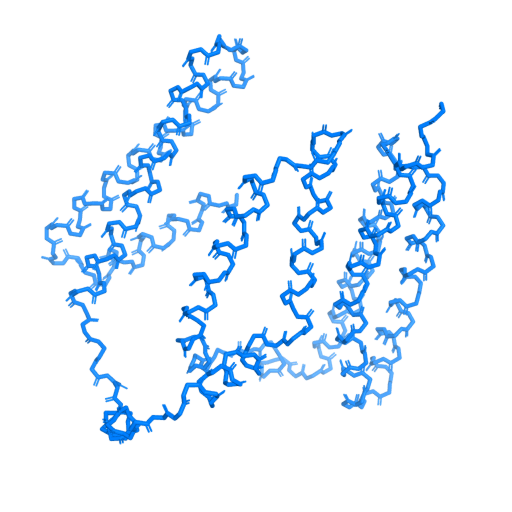.663 18.148 -12.578 1.00 57.69 86 GLN A O 1
ATOM 621 N N . ARG A 1 87 ? 28.549 16.158 -13.620 1.00 53.06 87 ARG A N 1
ATOM 622 C CA . ARG A 1 87 ? 27.342 16.438 -14.429 1.00 53.06 87 ARG A CA 1
ATOM 623 C C . ARG A 1 87 ? 26.116 16.894 -13.633 1.00 53.06 87 ARG A C 1
ATOM 625 O O . ARG A 1 87 ? 25.318 17.654 -14.151 1.00 53.06 87 ARG A O 1
ATOM 632 N N . GLN A 1 88 ? 25.923 16.419 -12.405 1.00 52.50 88 GLN A N 1
ATOM 633 C CA . GLN A 1 88 ? 24.799 16.809 -11.552 1.00 52.50 88 GLN A CA 1
ATOM 634 C C . GLN A 1 88 ? 24.961 18.250 -11.055 1.00 52.50 88 GLN A C 1
ATOM 636 O O . GLN A 1 88 ? 24.020 19.025 -11.136 1.00 52.50 88 GLN A O 1
ATOM 641 N N . ARG A 1 89 ? 26.178 18.628 -10.632 1.00 54.31 89 ARG A N 1
ATOM 642 C CA . ARG A 1 89 ? 26.508 20.006 -10.220 1.00 54.31 89 ARG A CA 1
ATOM 643 C C . ARG A 1 89 ? 26.429 20.987 -11.392 1.00 54.31 89 ARG A C 1
ATOM 645 O O . ARG A 1 89 ? 26.071 22.141 -11.203 1.00 54.31 89 ARG A O 1
ATOM 652 N N . GLU A 1 90 ? 26.726 20.505 -12.595 1.00 55.41 90 GLU A N 1
ATOM 653 C CA . GLU A 1 90 ? 26.588 21.241 -13.855 1.00 55.41 90 GLU A CA 1
ATOM 654 C C . GLU A 1 90 ? 25.125 21.307 -14.348 1.00 55.41 90 GLU A C 1
ATOM 656 O O . GLU A 1 90 ? 24.730 22.260 -15.006 1.00 55.41 90 GLU A O 1
ATOM 661 N N . MET A 1 91 ? 24.281 20.330 -13.992 1.00 51.81 91 MET A N 1
ATOM 662 C CA . MET A 1 91 ? 22.830 20.365 -14.234 1.00 51.81 91 MET A CA 1
ATOM 663 C C . MET A 1 91 ? 22.076 21.240 -13.221 1.00 51.81 91 MET A C 1
ATOM 665 O O . MET A 1 91 ? 21.057 21.824 -13.588 1.00 51.81 91 MET A O 1
ATOM 669 N N . ASP A 1 92 ? 22.558 21.332 -11.978 1.00 56.34 92 ASP A N 1
ATOM 670 C CA . ASP A 1 92 ? 21.990 22.167 -10.910 1.00 56.34 92 ASP A CA 1
ATOM 671 C C . ASP A 1 92 ? 22.335 23.660 -11.087 1.00 56.34 92 ASP A C 1
ATOM 673 O O . ASP A 1 92 ? 21.629 24.525 -10.568 1.00 56.34 92 ASP A O 1
ATOM 677 N N . SER A 1 93 ? 23.395 23.983 -11.842 1.00 58.66 93 SER A N 1
ATOM 678 C CA . SER A 1 93 ? 23.770 25.366 -12.176 1.00 58.66 93 SER A CA 1
ATOM 679 C C . SER A 1 93 ? 22.893 25.981 -13.275 1.00 58.66 93 SER A C 1
ATOM 681 O O . SER A 1 93 ? 22.795 27.206 -13.380 1.00 58.66 93 SER A O 1
ATOM 683 N N . VAL A 1 94 ? 22.193 25.154 -14.058 1.00 65.31 94 VAL A N 1
ATOM 684 C CA . VAL A 1 94 ? 21.186 25.611 -15.018 1.00 65.31 94 VAL A CA 1
ATOM 685 C C . VAL A 1 94 ? 19.909 25.942 -14.247 1.00 65.31 94 VAL A C 1
ATOM 687 O O . VAL A 1 94 ? 19.170 25.046 -13.838 1.00 65.31 94 VAL A O 1
ATOM 690 N N . ARG A 1 95 ? 19.620 27.238 -14.049 1.00 65.81 95 ARG A N 1
ATOM 691 C CA . ARG A 1 95 ? 18.333 27.706 -13.502 1.00 65.81 95 ARG A CA 1
ATOM 692 C C . ARG A 1 95 ? 17.188 27.130 -14.336 1.00 65.81 95 ARG A C 1
ATOM 694 O O . ARG A 1 95 ? 16.890 27.632 -15.417 1.00 65.81 95 ARG A O 1
ATOM 701 N N . ARG A 1 96 ? 16.533 26.083 -13.833 1.00 69.25 96 ARG A N 1
ATOM 702 C CA . ARG A 1 96 ? 15.346 25.526 -14.483 1.00 69.25 96 ARG A CA 1
ATOM 703 C C . ARG A 1 96 ? 14.129 26.403 -14.186 1.00 69.25 96 ARG A C 1
ATOM 705 O O . ARG A 1 96 ? 13.946 26.803 -13.032 1.00 69.25 96 ARG A O 1
ATOM 712 N N . PRO A 1 97 ? 13.277 26.684 -15.183 1.00 79.38 97 PRO A N 1
ATOM 713 C CA . PRO A 1 97 ? 11.993 27.330 -14.953 1.00 79.38 97 PRO A CA 1
ATOM 714 C C . PRO A 1 97 ? 11.184 26.557 -13.906 1.00 79.38 97 PRO A C 1
ATOM 716 O O . PRO A 1 97 ? 11.142 25.326 -13.931 1.00 79.38 97 PRO A O 1
ATOM 719 N N . ALA A 1 98 ? 10.486 27.266 -13.012 1.00 74.75 98 ALA A N 1
ATOM 720 C CA . ALA A 1 98 ? 9.670 26.643 -11.961 1.00 74.75 98 ALA A CA 1
ATOM 721 C C . ALA A 1 98 ? 8.647 25.638 -12.526 1.00 74.75 98 ALA A C 1
ATOM 723 O O . ALA A 1 98 ? 8.362 24.617 -11.905 1.00 74.75 98 ALA A O 1
ATOM 724 N N . ARG A 1 99 ? 8.154 25.890 -13.744 1.00 76.44 99 ARG A N 1
ATOM 725 C CA . ARG A 1 99 ? 7.266 24.993 -14.487 1.00 76.44 99 ARG A CA 1
ATOM 726 C C . ARG A 1 99 ? 7.890 23.624 -14.749 1.00 76.44 99 ARG A C 1
ATOM 728 O O . ARG A 1 99 ? 7.218 22.622 -14.541 1.00 76.44 99 ARG A O 1
ATOM 735 N N . ASP A 1 100 ? 9.140 23.572 -15.193 1.00 73.38 100 ASP A N 1
ATOM 736 C CA . ASP A 1 100 ? 9.783 22.310 -15.574 1.00 73.38 100 ASP A CA 1
ATOM 737 C C . ASP A 1 100 ? 10.132 21.490 -14.335 1.00 73.38 100 ASP A C 1
ATOM 739 O O . ASP A 1 100 ? 9.986 20.275 -14.334 1.00 73.38 100 ASP A O 1
ATOM 743 N N . VAL A 1 101 ? 10.455 22.166 -13.230 1.00 66.38 101 VAL A N 1
ATOM 744 C CA . VAL A 1 101 ? 10.577 21.535 -11.913 1.00 66.38 101 VAL A CA 1
ATOM 745 C C . VAL A 1 101 ? 9.236 20.939 -11.481 1.00 66.38 101 VAL A C 1
ATOM 747 O O . VAL A 1 101 ? 9.183 19.780 -11.084 1.00 66.38 101 VAL A O 1
ATOM 750 N N . VAL A 1 102 ? 8.134 21.687 -11.595 1.00 67.56 102 VAL A N 1
ATOM 751 C CA . VAL A 1 102 ? 6.788 21.187 -11.265 1.00 67.56 102 VAL A CA 1
ATOM 752 C C . VAL A 1 102 ? 6.391 20.010 -12.161 1.00 67.56 102 VAL A C 1
ATOM 754 O O . VAL A 1 102 ? 5.881 19.013 -11.654 1.00 67.56 102 VAL A O 1
ATOM 757 N N . LEU A 1 103 ? 6.657 20.073 -13.466 1.00 65.31 103 LEU A N 1
ATOM 758 C CA . LEU A 1 103 ? 6.378 18.984 -14.405 1.00 65.31 103 LEU A CA 1
ATOM 759 C C . LEU A 1 103 ? 7.258 17.754 -14.147 1.00 65.31 103 LEU A C 1
ATOM 761 O O . LEU A 1 103 ? 6.763 16.629 -14.235 1.00 65.31 103 LEU A O 1
ATOM 765 N N . ASP A 1 104 ? 8.516 17.938 -13.750 1.00 63.69 104 ASP A N 1
ATOM 766 C CA . ASP A 1 104 ? 9.391 16.858 -13.290 1.00 63.69 104 ASP A CA 1
ATOM 767 C C . ASP A 1 104 ? 8.839 16.233 -12.001 1.00 63.69 104 ASP A C 1
ATOM 769 O O . ASP A 1 104 ? 8.723 15.014 -11.921 1.00 63.69 104 ASP A O 1
ATOM 773 N N . TYR A 1 105 ? 8.388 17.027 -11.022 1.00 59.56 105 TYR A N 1
ATOM 774 C CA . TYR A 1 105 ? 7.736 16.509 -9.810 1.00 59.56 105 TYR A CA 1
ATOM 775 C C . TYR A 1 105 ? 6.446 15.740 -10.123 1.00 59.56 105 TYR A C 1
ATOM 777 O O . TYR A 1 105 ? 6.236 14.656 -9.577 1.00 59.56 105 TYR A O 1
ATOM 785 N N . VAL A 1 106 ? 5.597 16.257 -11.014 1.00 64.75 106 VAL A N 1
ATOM 786 C CA . VAL A 1 106 ? 4.326 15.628 -11.415 1.00 64.75 106 VAL A CA 1
ATOM 787 C C . VAL A 1 106 ? 4.556 14.365 -12.254 1.00 64.75 106 VAL A C 1
ATOM 789 O O . VAL A 1 106 ? 3.836 13.377 -12.097 1.00 64.75 106 VAL A O 1
ATOM 792 N N . SER A 1 107 ? 5.578 14.339 -13.110 1.00 62.75 107 SER A N 1
ATOM 793 C CA . SER A 1 107 ? 5.929 13.151 -13.897 1.00 62.75 107 SER A CA 1
ATOM 794 C C . SER A 1 107 ? 6.602 12.080 -13.030 1.00 62.75 107 SER A C 1
ATOM 796 O O . SER A 1 107 ? 6.237 10.899 -13.094 1.00 62.75 107 SER A O 1
ATOM 798 N N . LEU A 1 108 ? 7.508 12.486 -12.133 1.00 62.25 108 LEU A N 1
ATOM 799 C CA . LEU A 1 108 ? 8.175 11.608 -11.174 1.00 62.25 108 LEU A CA 1
ATOM 800 C C . LEU A 1 108 ? 7.200 11.060 -10.153 1.00 62.25 108 LEU A C 1
ATOM 802 O O . LEU A 1 108 ? 7.322 9.891 -9.804 1.00 62.25 108 LEU A O 1
ATOM 806 N N . ALA A 1 109 ? 6.199 11.821 -9.721 1.00 54.78 109 ALA A N 1
ATOM 807 C CA . ALA A 1 109 ? 5.136 11.366 -8.832 1.00 54.78 109 ALA A CA 1
ATOM 808 C C . ALA A 1 109 ? 4.488 10.040 -9.270 1.00 54.78 109 ALA A C 1
ATOM 810 O O . A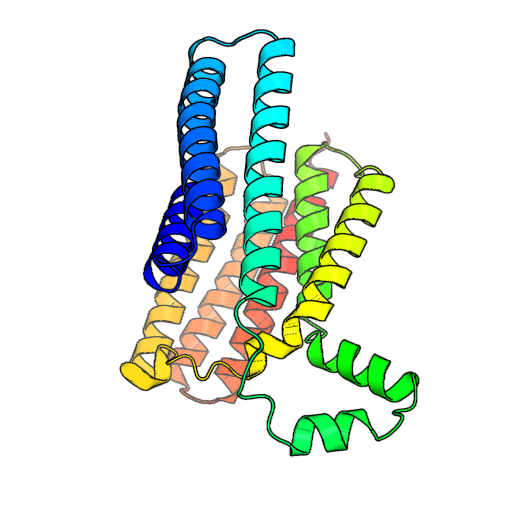LA A 1 109 ? 3.931 9.344 -8.422 1.00 54.78 109 ALA A O 1
ATOM 811 N N . LYS A 1 110 ? 4.638 9.636 -10.548 1.00 61.56 110 LYS A N 1
ATOM 812 C CA . LYS A 1 110 ? 3.890 8.562 -11.208 1.00 61.56 110 LYS A CA 1
ATOM 813 C C . LYS A 1 110 ? 2.413 8.845 -10.938 1.00 61.56 110 LYS A C 1
ATOM 815 O O . LYS A 1 110 ? 1.887 8.295 -9.974 1.00 61.56 110 LYS A O 1
ATOM 820 N N . PRO A 1 111 ? 1.747 9.690 -11.744 1.00 61.47 111 PRO A N 1
ATOM 821 C CA . PRO A 1 111 ? 0.454 10.319 -11.424 1.00 61.47 111 PRO A CA 1
ATOM 822 C C . PRO A 1 111 ? -0.689 9.353 -11.064 1.00 61.47 111 PRO A C 1
ATOM 824 O O . PRO A 1 111 ? -1.735 9.784 -10.607 1.00 61.47 111 PRO A O 1
ATOM 827 N N . ARG A 1 112 ? -0.486 8.041 -11.212 1.00 65.75 112 ARG A N 1
ATOM 828 C CA . ARG A 1 112 ? -1.398 6.973 -10.788 1.00 65.75 112 ARG A CA 1
ATOM 829 C C . ARG A 1 112 ? -1.227 6.540 -9.320 1.00 65.75 112 ARG A C 1
ATOM 831 O O . ARG A 1 112 ? -2.167 6.019 -8.738 1.00 65.75 112 ARG A O 1
ATOM 838 N N . ILE A 1 113 ? -0.055 6.741 -8.709 1.00 68.69 113 ILE A N 1
ATOM 839 C CA . ILE A 1 113 ? 0.271 6.243 -7.360 1.00 68.69 113 ILE A CA 1
ATOM 840 C C . ILE A 1 113 ? -0.171 7.222 -6.267 1.00 68.69 113 ILE A C 1
ATOM 842 O O . ILE A 1 113 ? -0.744 6.783 -5.278 1.00 68.69 113 ILE A O 1
ATOM 846 N N . ILE A 1 114 ? 0.057 8.534 -6.425 1.00 70.69 114 ILE A N 1
ATOM 847 C CA . ILE A 1 114 ? -0.328 9.518 -5.392 1.00 70.69 114 ILE A CA 1
ATOM 848 C C . ILE A 1 114 ? -1.844 9.552 -5.167 1.00 70.69 114 ILE A C 1
ATOM 850 O O . ILE A 1 114 ? -2.246 9.444 -4.011 1.00 70.69 114 ILE A O 1
ATOM 854 N N . PRO A 1 115 ? -2.702 9.660 -6.203 1.00 71.00 115 PRO A N 1
ATOM 855 C CA . PRO A 1 115 ? -4.145 9.683 -5.978 1.00 71.00 115 PRO A CA 1
ATOM 856 C C . PRO A 1 115 ? -4.628 8.390 -5.327 1.00 71.00 115 PRO A C 1
ATOM 858 O O . PRO A 1 115 ? -5.462 8.440 -4.433 1.00 71.00 115 PRO A O 1
ATOM 861 N N . LEU A 1 116 ? -4.048 7.244 -5.706 1.00 75.38 116 LEU A N 1
ATOM 862 C CA . LEU A 1 116 ? -4.352 5.972 -5.064 1.00 75.38 116 LEU A CA 1
ATOM 863 C C . LEU A 1 116 ? -3.973 5.993 -3.580 1.00 75.38 116 LEU A C 1
ATOM 865 O O . LEU A 1 116 ? -4.804 5.643 -2.755 1.00 75.38 116 LEU A O 1
ATOM 869 N N . LEU A 1 117 ? -2.758 6.429 -3.234 1.00 75.81 117 LEU A N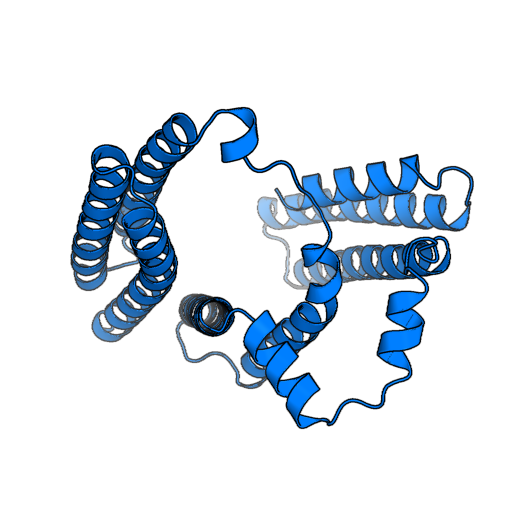 1
ATOM 870 C CA . LEU A 1 117 ? -2.318 6.546 -1.839 1.00 75.81 117 LEU A CA 1
ATOM 871 C C . LEU A 1 117 ? -3.211 7.488 -1.027 1.00 75.81 117 LEU A C 1
ATOM 873 O O . LEU A 1 117 ? -3.490 7.210 0.134 1.00 75.81 117 LEU A O 1
ATOM 877 N N . LEU A 1 118 ? -3.670 8.587 -1.626 1.00 76.25 118 LEU A N 1
ATOM 878 C CA . LEU A 1 118 ? -4.580 9.522 -0.969 1.00 76.25 118 LEU A CA 1
ATOM 879 C C . LEU A 1 118 ? -5.962 8.909 -0.758 1.00 76.25 118 LEU A C 1
ATOM 881 O O . LEU A 1 118 ? -6.499 9.007 0.339 1.00 76.25 118 LEU A O 1
ATOM 885 N N . ILE A 1 119 ? -6.510 8.234 -1.769 1.00 73.75 119 ILE A N 1
ATOM 886 C CA . ILE A 1 119 ? -7.807 7.553 -1.677 1.00 73.75 119 ILE A CA 1
ATOM 887 C C . ILE A 1 119 ? -7.752 6.429 -0.639 1.00 73.75 119 ILE A C 1
ATOM 889 O O . ILE A 1 119 ? -8.667 6.307 0.171 1.00 73.75 119 ILE A O 1
ATOM 893 N N . THR A 1 120 ? -6.687 5.625 -0.614 1.00 76.81 120 THR A N 1
ATOM 894 C CA . THR A 1 120 ? -6.558 4.529 0.356 1.00 76.81 120 THR A CA 1
ATOM 895 C C . THR A 1 120 ? -6.314 5.031 1.774 1.00 76.81 120 THR A C 1
ATOM 897 O O . THR A 1 120 ? -6.913 4.505 2.711 1.00 76.81 120 THR A O 1
ATOM 900 N N . ALA A 1 121 ? -5.491 6.069 1.952 1.00 78.81 121 ALA A N 1
ATOM 901 C CA . ALA A 1 121 ? -5.292 6.700 3.253 1.00 78.81 121 ALA A CA 1
ATOM 902 C C . ALA A 1 121 ? -6.600 7.308 3.775 1.00 78.81 121 ALA A C 1
ATOM 904 O O . ALA A 1 121 ? -6.979 7.059 4.918 1.00 78.81 121 ALA A O 1
ATOM 905 N N . LEU A 1 122 ? -7.324 8.035 2.921 1.00 77.88 122 LEU A N 1
ATOM 906 C CA . LEU A 1 122 ? -8.613 8.628 3.263 1.00 77.88 122 LEU A CA 1
ATOM 907 C C . LEU A 1 122 ? -9.651 7.552 3.605 1.00 77.88 122 LEU A C 1
ATOM 909 O O . LEU A 1 122 ? -10.312 7.651 4.635 1.00 77.88 122 LEU A O 1
ATOM 913 N N . GLY A 1 123 ? -9.747 6.489 2.801 1.00 73.75 123 GLY A N 1
ATOM 914 C CA . GLY A 1 123 ? -10.635 5.355 3.063 1.00 73.75 123 GLY A CA 1
ATOM 915 C C . GLY A 1 123 ? -10.334 4.667 4.397 1.00 73.75 123 GLY A C 1
ATOM 916 O O . GLY A 1 123 ? -11.252 4.376 5.162 1.00 73.75 123 GLY A O 1
ATOM 917 N N . GLY A 1 124 ? -9.052 4.475 4.726 1.00 74.31 124 GLY A N 1
ATOM 918 C CA . GLY A 1 124 ? -8.629 3.943 6.024 1.00 74.31 124 GLY A CA 1
ATOM 919 C C . GLY A 1 124 ? -9.042 4.834 7.200 1.00 74.31 124 GLY A C 1
ATOM 920 O O . GLY A 1 124 ? -9.553 4.333 8.200 1.00 74.31 124 GLY A O 1
ATOM 921 N N . MET A 1 125 ? -8.886 6.153 7.069 1.00 78.06 125 MET A N 1
ATOM 922 C CA . MET A 1 125 ? -9.293 7.111 8.106 1.00 78.06 125 MET A CA 1
ATOM 923 C C . MET A 1 125 ? -10.812 7.155 8.288 1.00 78.06 125 MET A C 1
ATOM 925 O O . MET A 1 125 ? -11.293 7.139 9.420 1.00 78.06 125 MET A O 1
ATOM 929 N N . MET A 1 126 ? -11.573 7.119 7.191 1.00 73.50 126 MET A N 1
ATOM 930 C CA . MET A 1 126 ? -13.038 7.068 7.239 1.00 73.50 126 MET A CA 1
ATOM 931 C C . MET A 1 126 ? -13.554 5.804 7.939 1.00 73.50 126 MET A C 1
ATOM 933 O O . MET A 1 126 ? -14.529 5.865 8.691 1.00 73.50 126 MET A O 1
ATOM 937 N N . MET A 1 127 ? -12.894 4.659 7.730 1.00 67.19 127 MET A N 1
ATOM 938 C CA . MET A 1 127 ? -13.226 3.421 8.445 1.00 67.19 127 MET A CA 1
ATOM 939 C C . MET A 1 127 ? -12.873 3.489 9.934 1.00 67.19 127 MET A C 1
ATOM 941 O O . MET A 1 127 ? -13.615 2.945 10.752 1.00 67.19 127 MET A O 1
ATOM 945 N N . ALA A 1 128 ? -11.779 4.168 10.293 1.00 70.81 128 ALA A N 1
ATOM 946 C CA . ALA A 1 128 ? -11.318 4.286 11.674 1.00 70.81 128 ALA A CA 1
ATOM 947 C C . ALA A 1 128 ? -12.209 5.203 12.535 1.00 70.81 128 ALA A C 1
ATOM 949 O O . ALA A 1 128 ? -12.553 4.831 13.655 1.00 70.81 128 ALA A O 1
ATOM 950 N N . GLU A 1 129 ? -12.624 6.365 12.021 1.00 66.31 129 GLU A N 1
ATOM 951 C CA . GLU A 1 129 ? -13.416 7.351 12.784 1.00 66.31 129 GLU A CA 1
ATOM 952 C C . GLU A 1 129 ? -14.941 7.203 12.606 1.00 66.31 129 GLU A C 1
ATOM 954 O O . GLU A 1 129 ? -15.709 7.953 13.204 1.00 66.31 129 GLU A O 1
ATOM 959 N N . ARG A 1 130 ? -15.419 6.225 11.815 1.00 61.97 130 ARG A N 1
ATOM 960 C CA . ARG A 1 130 ? -16.846 6.057 11.443 1.00 61.97 130 ARG A CA 1
ATOM 961 C C . ARG A 1 130 ? -17.484 7.339 10.861 1.00 61.97 130 ARG A C 1
ATOM 963 O O . ARG A 1 130 ? -18.704 7.513 10.935 1.00 61.97 130 ARG A O 1
ATOM 970 N N . GLY A 1 131 ? -16.690 8.215 10.243 1.00 65.81 131 GLY A N 1
ATOM 971 C CA . GLY A 1 131 ? -17.110 9.539 9.780 1.00 65.81 131 GLY A CA 1
ATOM 972 C C . GLY A 1 131 ? -16.094 10.206 8.850 1.00 65.81 131 GLY A C 1
ATOM 973 O O . GLY A 1 131 ? -15.124 9.580 8.426 1.00 65.81 131 GLY A O 1
ATOM 974 N N . TRP A 1 132 ? -16.342 11.472 8.503 1.00 68.50 132 TRP A N 1
ATOM 975 C CA . TRP A 1 132 ? -15.377 12.272 7.747 1.00 68.50 132 TRP A CA 1
ATOM 976 C C . TRP A 1 132 ? -14.177 12.613 8.639 1.00 68.50 132 TRP A C 1
ATOM 978 O O . TRP A 1 132 ? -14.392 13.142 9.730 1.00 68.50 132 TRP A O 1
ATOM 988 N N . PRO A 1 133 ? -12.939 12.335 8.195 1.00 69.56 133 PRO A N 1
ATOM 989 C CA . PRO A 1 133 ? -11.759 12.618 8.996 1.00 69.56 133 PRO A CA 1
ATOM 990 C C . PRO A 1 133 ? -11.559 14.120 9.171 1.00 69.56 133 PRO A C 1
ATOM 992 O O . PRO A 1 133 ? -11.868 14.908 8.272 1.00 69.56 133 PRO A O 1
ATOM 995 N N . SER A 1 134 ? -11.010 14.519 10.321 1.00 77.50 134 SER A N 1
ATOM 996 C CA . SER A 1 134 ? -10.754 15.934 10.598 1.00 77.50 134 SER A CA 1
ATOM 997 C C . SER A 1 134 ? -9.877 16.571 9.513 1.00 77.50 134 SER A C 1
ATOM 999 O O . SER A 1 134 ? -8.869 16.010 9.070 1.00 77.50 134 SER A O 1
ATOM 1001 N N . THR A 1 135 ? -10.240 17.781 9.087 1.00 74.50 135 THR A N 1
ATOM 1002 C CA . THR A 1 135 ? -9.559 18.509 8.006 1.00 74.50 135 THR A CA 1
ATOM 1003 C C . THR A 1 135 ? -8.066 18.691 8.296 1.00 74.50 135 THR A C 1
ATOM 1005 O O . THR A 1 135 ? -7.244 18.629 7.385 1.00 74.50 135 THR A O 1
ATOM 1008 N N . GLY A 1 136 ? -7.698 18.830 9.577 1.00 76.44 136 GLY A N 1
ATOM 1009 C CA . GLY A 1 136 ? -6.307 18.895 10.028 1.00 76.44 136 GLY A CA 1
ATOM 1010 C C . GLY A 1 136 ? -5.512 17.608 9.775 1.00 76.44 136 GLY A C 1
ATOM 1011 O O . GLY A 1 136 ? -4.377 17.684 9.306 1.00 76.44 136 GLY A O 1
ATOM 1012 N N . LEU A 1 137 ? -6.100 16.427 10.005 1.00 71.88 137 LEU A N 1
ATOM 1013 C CA . LEU A 1 137 ? -5.455 15.139 9.709 1.00 71.88 137 LEU A CA 1
ATOM 1014 C C . LEU A 1 137 ? -5.273 14.936 8.204 1.00 71.88 137 LEU A C 1
ATOM 1016 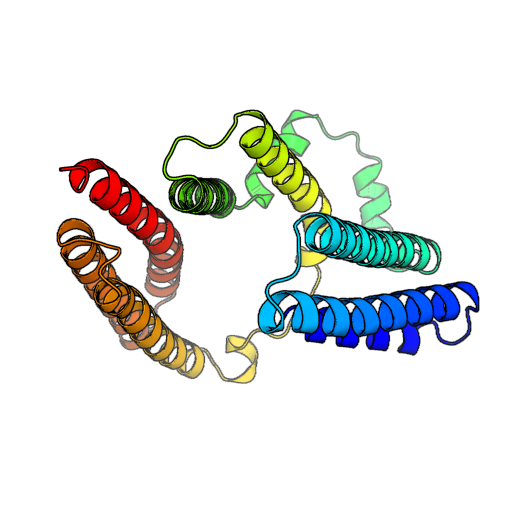O O . LEU A 1 137 ? -4.213 14.485 7.766 1.00 71.88 137 LEU A O 1
ATOM 1020 N N . VAL A 1 138 ? -6.264 15.326 7.398 1.00 75.12 138 VAL A N 1
ATOM 1021 C CA . VAL A 1 138 ? -6.171 15.258 5.931 1.00 75.12 138 VAL A CA 1
ATOM 1022 C C . VAL A 1 138 ? -5.024 16.139 5.425 1.00 75.12 138 VAL A C 1
ATOM 1024 O O . VAL A 1 138 ? -4.182 15.673 4.655 1.00 75.12 138 VAL A O 1
ATOM 1027 N N . VAL A 1 139 ? -4.922 17.379 5.916 1.00 77.88 139 VAL A N 1
ATOM 1028 C CA . VAL A 1 139 ? -3.835 18.310 5.565 1.00 77.88 139 VAL A CA 1
ATOM 1029 C C . VAL A 1 139 ? -2.472 17.780 6.011 1.00 77.88 139 VAL A C 1
ATOM 1031 O O . VAL A 1 139 ? -1.520 17.810 5.231 1.00 77.88 139 VAL A O 1
ATOM 1034 N N . LEU A 1 140 ? -2.367 17.237 7.225 1.00 77.00 140 LEU A N 1
ATOM 1035 C CA . LEU A 1 140 ? -1.117 16.666 7.731 1.00 77.00 140 LEU A CA 1
ATOM 1036 C C . LEU A 1 140 ? -0.642 15.481 6.873 1.00 77.00 140 LEU A C 1
ATOM 1038 O O . LEU A 1 140 ? 0.548 15.344 6.589 1.00 77.00 140 LEU A O 1
ATOM 1042 N N . THR A 1 141 ? -1.577 14.658 6.403 1.00 76.44 141 THR A N 1
ATOM 1043 C CA . THR A 1 141 ? -1.292 13.502 5.540 1.00 76.44 141 THR A CA 1
ATOM 1044 C C . THR A 1 141 ? -0.830 13.939 4.151 1.00 76.44 141 THR A C 1
ATOM 1046 O O . THR A 1 141 ? 0.137 13.392 3.616 1.00 76.44 141 THR A O 1
ATOM 1049 N N . LEU A 1 142 ? -1.465 14.973 3.589 1.00 75.94 142 LEU A N 1
ATOM 1050 C CA . LEU A 1 142 ? -1.056 15.593 2.326 1.00 75.94 142 LEU A CA 1
ATOM 1051 C C . LEU A 1 142 ? 0.356 16.184 2.420 1.00 75.94 142 LEU A C 1
ATOM 1053 O O . LEU A 1 142 ? 1.178 15.959 1.530 1.00 75.94 142 LEU A O 1
ATOM 1057 N N . LEU A 1 143 ? 0.665 16.877 3.519 1.00 76.25 143 LEU A N 1
ATOM 1058 C CA . LEU A 1 143 ? 1.994 17.438 3.776 1.00 76.25 143 LEU A CA 1
ATOM 1059 C C . LEU A 1 143 ? 3.058 16.345 3.935 1.00 76.25 143 LEU A C 1
ATOM 1061 O O . LEU A 1 143 ? 4.136 16.453 3.349 1.00 76.25 143 LEU A O 1
ATOM 1065 N N . GLY A 1 144 ? 2.753 15.264 4.658 1.00 71.06 144 GLY A N 1
ATOM 1066 C CA . GLY A 1 144 ? 3.642 14.106 4.779 1.00 71.06 144 GLY A CA 1
ATOM 1067 C C . GLY A 1 144 ? 3.934 13.445 3.427 1.00 71.06 144 GLY A C 1
ATOM 1068 O O . GLY A 1 144 ? 5.091 13.153 3.114 1.00 71.06 144 GLY A O 1
ATOM 1069 N N . GLY A 1 145 ? 2.908 13.280 2.585 1.00 67.12 145 GLY A N 1
ATOM 1070 C CA . GLY A 1 145 ? 3.055 12.775 1.217 1.00 67.12 145 GLY A CA 1
ATOM 1071 C C . GLY A 1 145 ? 3.915 13.685 0.334 1.00 67.12 145 GLY A C 1
ATOM 1072 O O . GLY A 1 145 ? 4.804 13.201 -0.369 1.00 67.12 145 GLY A O 1
ATOM 1073 N N . ALA A 1 146 ? 3.712 15.003 0.412 1.00 64.94 146 ALA A N 1
ATOM 1074 C CA . ALA A 1 146 ? 4.511 15.995 -0.308 1.00 64.94 146 ALA A CA 1
ATOM 1075 C C . ALA A 1 146 ? 5.992 15.976 0.114 1.00 64.94 146 ALA A C 1
ATOM 1077 O O . ALA A 1 146 ? 6.882 16.049 -0.738 1.00 64.94 146 ALA A O 1
ATOM 1078 N N . LEU A 1 147 ? 6.272 15.809 1.410 1.00 64.31 147 LEU A N 1
ATOM 1079 C CA . LEU A 1 147 ? 7.638 15.699 1.926 1.00 64.31 147 LEU A CA 1
ATOM 1080 C C . LEU A 1 147 ? 8.319 14.401 1.459 1.00 64.31 147 LEU A C 1
ATOM 1082 O O . LEU A 1 147 ? 9.477 14.426 1.046 1.00 64.31 147 LEU A O 1
ATOM 1086 N N . ALA A 1 148 ? 7.594 13.278 1.444 1.00 62.38 148 ALA A N 1
ATOM 1087 C CA . ALA A 1 148 ? 8.104 11.994 0.958 1.00 62.38 148 ALA A CA 1
ATOM 1088 C C . ALA A 1 148 ? 8.424 12.010 -0.549 1.00 62.38 148 ALA A C 1
ATOM 1090 O O . ALA A 1 148 ? 9.382 11.374 -0.991 1.00 62.38 148 ALA A O 1
ATOM 1091 N N . LEU A 1 149 ? 7.664 12.768 -1.346 1.00 59.56 149 LEU A N 1
ATOM 1092 C CA . LEU A 1 149 ? 7.916 12.937 -2.781 1.00 59.56 149 LEU A CA 1
ATOM 1093 C C . LEU A 1 149 ? 9.219 13.682 -3.074 1.00 59.56 149 LEU A C 1
ATOM 1095 O O . LEU A 1 149 ? 9.878 13.371 -4.066 1.00 59.56 149 LEU A O 1
ATOM 1099 N N . ARG A 1 150 ? 9.635 14.600 -2.195 1.00 57.88 150 ARG A N 1
ATOM 1100 C CA . ARG A 1 150 ? 10.940 15.270 -2.297 1.00 57.88 150 ARG A CA 1
ATOM 1101 C C . ARG A 1 150 ? 12.125 14.312 -2.147 1.00 57.88 150 ARG A C 1
ATOM 1103 O O . ARG A 1 150 ? 13.149 14.541 -2.776 1.00 57.88 150 ARG A O 1
ATOM 1110 N N . LEU A 1 151 ? 11.980 13.214 -1.401 1.00 55.47 151 LEU A N 1
ATOM 1111 C CA . LEU A 1 151 ? 13.038 12.206 -1.199 1.00 55.47 151 LEU A CA 1
ATOM 1112 C C . LEU A 1 151 ? 13.117 11.161 -2.332 1.00 55.47 151 LEU A C 1
ATOM 1114 O O . LEU A 1 151 ? 13.927 10.236 -2.296 1.00 55.47 151 LEU A O 1
ATOM 1118 N N . ARG A 1 152 ? 12.265 11.262 -3.358 1.00 52.84 152 ARG A N 1
ATOM 1119 C CA . ARG A 1 152 ? 12.121 10.219 -4.387 1.00 52.84 152 ARG A CA 1
ATOM 1120 C C . ARG A 1 152 ? 13.279 10.167 -5.391 1.00 52.84 152 ARG A C 1
ATOM 1122 O O . ARG A 1 152 ? 13.474 9.125 -6.019 1.00 52.84 152 ARG A O 1
ATOM 1129 N N . GLY A 1 153 ? 14.033 11.260 -5.537 1.00 52.78 153 GLY A N 1
ATOM 1130 C CA . GLY A 1 153 ? 15.172 11.368 -6.460 1.00 52.78 153 GLY A CA 1
ATOM 1131 C C . GLY A 1 153 ? 16.292 10.355 -6.191 1.00 52.78 153 GLY A C 1
ATOM 1132 O O . GLY A 1 153 ? 16.964 9.921 -7.129 1.00 52.78 153 GLY A O 1
ATOM 1133 N N . ASP A 1 154 ? 16.417 9.899 -4.944 1.00 52.41 154 ASP A N 1
ATOM 1134 C CA . ASP A 1 154 ? 17.489 8.998 -4.509 1.00 52.41 154 ASP A CA 1
ATOM 1135 C C . ASP A 1 154 ? 17.187 7.524 -4.836 1.00 52.41 154 ASP A C 1
ATOM 1137 O O . ASP A 1 154 ? 18.090 6.739 -5.130 1.00 52.41 154 ASP A O 1
ATOM 1141 N N . TYR A 1 155 ? 15.905 7.141 -4.903 1.00 50.25 155 TYR A N 1
ATOM 1142 C CA . TYR A 1 155 ? 15.484 5.762 -5.193 1.00 50.25 155 TYR A CA 1
ATOM 1143 C C . TYR A 1 155 ? 15.630 5.368 -6.668 1.00 50.25 155 TYR A C 1
ATOM 1145 O O . TYR A 1 155 ? 15.800 4.189 -6.976 1.00 50.25 155 TYR A O 1
ATOM 1153 N N . ALA A 1 156 ? 15.584 6.332 -7.592 1.00 46.22 156 ALA A N 1
ATOM 1154 C CA . ALA A 1 156 ? 15.672 6.064 -9.029 1.00 46.22 156 ALA A CA 1
ATOM 1155 C C . ALA A 1 156 ? 17.062 5.559 -9.475 1.00 46.22 156 ALA A C 1
ATOM 1157 O O . ALA A 1 156 ? 17.184 4.979 -10.553 1.00 46.22 156 ALA A O 1
ATOM 1158 N N . ARG A 1 157 ? 18.104 5.754 -8.653 1.00 47.75 157 ARG A N 1
ATOM 1159 C CA . ARG A 1 157 ? 19.499 5.386 -8.961 1.00 47.75 157 ARG A CA 1
ATOM 1160 C C . ARG A 1 157 ? 19.905 4.009 -8.446 1.00 47.75 157 ARG A C 1
ATOM 1162 O O . ARG A 1 157 ? 20.942 3.483 -8.850 1.00 47.75 157 ARG A O 1
ATOM 1169 N N . ALA A 1 158 ? 19.104 3.413 -7.566 1.00 48.03 158 ALA A N 1
ATOM 1170 C CA . ALA A 1 158 ? 19.395 2.109 -7.003 1.00 48.03 158 ALA A CA 1
ATOM 1171 C C . ALA A 1 158 ? 19.098 1.025 -8.054 1.00 48.03 158 ALA A C 1
ATOM 1173 O O . ALA A 1 158 ? 17.944 0.676 -8.299 1.00 48.03 158 ALA A O 1
ATOM 1174 N N . LYS A 1 159 ? 20.144 0.484 -8.692 1.00 46.06 159 LYS A N 1
ATOM 1175 C CA . LYS A 1 159 ? 20.081 -0.696 -9.576 1.00 46.06 159 LYS A CA 1
ATOM 1176 C C . LYS A 1 159 ? 19.760 -1.964 -8.767 1.00 46.06 159 LYS A C 1
ATOM 1178 O O . LYS A 1 159 ? 20.586 -2.864 -8.653 1.00 46.06 159 LYS A O 1
ATOM 1183 N N . VAL A 1 160 ? 18.584 -2.014 -8.145 1.00 49.06 160 VAL A N 1
ATOM 1184 C CA . VAL A 1 160 ? 18.173 -3.133 -7.292 1.00 49.06 160 VAL A CA 1
ATOM 1185 C C . VAL A 1 160 ? 17.874 -4.348 -8.178 1.00 49.06 160 VAL A C 1
ATOM 1187 O O . VAL A 1 160 ? 17.052 -4.232 -9.093 1.00 49.06 160 VAL A O 1
ATOM 1190 N N . PRO A 1 161 ? 18.504 -5.513 -7.933 1.00 44.56 161 PRO A N 1
ATOM 1191 C CA . PRO A 1 161 ? 18.200 -6.732 -8.668 1.00 44.56 161 PRO A CA 1
ATOM 1192 C C . PRO A 1 161 ? 16.753 -7.146 -8.383 1.00 44.56 161 PRO A C 1
ATOM 1194 O O . PRO A 1 161 ? 16.415 -7.645 -7.312 1.00 44.56 161 PRO A O 1
ATOM 1197 N N . MET A 1 162 ? 15.876 -6.890 -9.352 1.00 53.06 162 MET A N 1
ATOM 1198 C CA . MET A 1 162 ? 14.469 -7.270 -9.297 1.00 53.06 162 MET A CA 1
ATOM 1199 C C . MET A 1 162 ? 14.295 -8.739 -9.696 1.00 53.06 162 MET A C 1
ATOM 1201 O O . MET A 1 162 ? 14.983 -9.246 -10.579 1.00 53.06 162 MET A O 1
ATOM 1205 N N . LEU A 1 163 ? 13.334 -9.417 -9.068 1.00 54.41 163 LEU A N 1
ATOM 1206 C CA . LEU A 1 163 ? 13.022 -10.845 -9.243 1.00 54.41 163 LEU A CA 1
ATOM 1207 C C . LEU A 1 163 ? 13.020 -11.367 -10.704 1.00 54.41 163 LEU A C 1
ATOM 1209 O O . LEU A 1 163 ? 13.548 -12.462 -10.924 1.00 54.41 163 LEU A O 1
ATOM 1213 N N . PRO A 1 164 ? 12.516 -10.618 -11.711 1.00 55.34 164 PRO A N 1
ATOM 1214 C CA . PRO A 1 164 ? 12.577 -11.029 -13.118 1.00 55.34 164 PRO A CA 1
ATOM 1215 C C . PRO A 1 164 ? 13.998 -11.218 -13.670 1.00 55.34 164 PRO A C 1
ATOM 1217 O O . PRO A 1 164 ? 14.192 -12.040 -14.558 1.00 55.34 164 PRO A O 1
ATOM 1220 N N . VAL A 1 165 ? 14.985 -10.495 -13.134 1.00 56.12 165 VAL A N 1
ATOM 1221 C CA . VAL A 1 165 ? 16.388 -10.517 -13.587 1.00 56.12 165 VAL A CA 1
ATOM 1222 C C . VAL A 1 165 ? 17.130 -11.751 -13.065 1.00 56.12 165 VAL A C 1
ATOM 1224 O O . VAL A 1 165 ? 18.039 -12.240 -13.722 1.00 56.12 165 VAL A O 1
ATOM 1227 N N . VAL A 1 166 ? 16.722 -12.289 -11.909 1.00 58.97 166 VAL A N 1
ATOM 1228 C CA . VAL A 1 166 ? 17.404 -13.425 -11.256 1.00 58.97 166 VAL A CA 1
ATOM 1229 C C . VAL A 1 166 ? 16.763 -14.770 -11.609 1.00 58.97 166 VAL A C 1
ATOM 1231 O O . VAL A 1 166 ? 17.460 -15.770 -11.729 1.00 58.97 166 VAL A O 1
ATOM 1234 N N . ARG A 1 167 ? 15.431 -14.820 -11.755 1.00 63.00 167 ARG A N 1
ATOM 1235 C CA . ARG A 1 167 ? 14.679 -16.078 -11.961 1.00 63.00 167 ARG A CA 1
ATOM 1236 C C . ARG A 1 167 ? 13.926 -16.156 -13.293 1.00 63.00 167 ARG A C 1
ATOM 1238 O O . ARG A 1 167 ? 13.222 -17.134 -13.541 1.00 63.00 167 ARG A O 1
ATOM 1245 N N . GLY A 1 168 ? 14.070 -15.141 -14.144 1.00 71.06 168 GLY A N 1
ATOM 1246 C CA . GLY A 1 168 ? 13.405 -15.047 -15.439 1.00 71.06 168 GLY A CA 1
ATOM 1247 C C . GLY A 1 168 ? 11.933 -14.629 -15.352 1.00 71.06 168 GLY A C 1
ATOM 1248 O O . GLY A 1 168 ? 11.238 -14.828 -14.350 1.00 71.06 168 GLY A O 1
ATOM 1249 N N . GLU A 1 169 ? 11.421 -14.062 -16.446 1.00 76.06 169 GLU A N 1
ATOM 1250 C CA . GLU A 1 169 ? 10.054 -13.529 -16.507 1.00 76.06 169 GLU A CA 1
ATOM 1251 C C . GLU A 1 169 ? 8.971 -14.588 -16.265 1.00 76.06 169 GLU A C 1
ATOM 1253 O O . GLU A 1 169 ? 7.932 -14.297 -15.673 1.00 76.06 169 GLU A O 1
ATOM 1258 N N . ALA A 1 170 ? 9.200 -15.833 -16.690 1.00 77.88 170 ALA A N 1
ATOM 1259 C CA . ALA A 1 170 ? 8.224 -16.911 -16.543 1.00 77.88 170 ALA A CA 1
ATOM 1260 C C . ALA A 1 170 ? 7.997 -17.319 -15.076 1.00 77.88 170 ALA A C 1
ATOM 1262 O O . ALA A 1 170 ? 6.893 -17.735 -14.718 1.00 77.88 170 ALA A O 1
ATOM 1263 N N . ALA A 1 171 ? 9.019 -17.213 -14.221 1.00 79.25 171 ALA A N 1
ATOM 1264 C CA . ALA A 1 171 ? 8.874 -17.450 -12.786 1.00 79.25 171 ALA A CA 1
ATOM 1265 C C . ALA A 1 171 ? 8.115 -16.294 -12.119 1.00 79.25 171 ALA A C 1
ATOM 1267 O O . ALA A 1 171 ? 7.176 -16.533 -11.360 1.00 79.25 171 ALA A O 1
ATOM 1268 N N . ALA A 1 172 ? 8.449 -15.050 -12.477 1.00 81.38 172 ALA A N 1
ATOM 1269 C CA . ALA A 1 172 ? 7.756 -13.864 -11.976 1.00 81.38 172 ALA A CA 1
ATOM 1270 C C . ALA A 1 172 ? 6.260 -13.873 -12.342 1.00 81.38 172 ALA A C 1
ATOM 1272 O O . ALA A 1 172 ? 5.412 -13.642 -11.484 1.00 81.38 172 ALA A O 1
ATOM 1273 N N . ARG A 1 173 ? 5.907 -14.224 -13.587 1.00 84.38 173 ARG A N 1
ATOM 1274 C CA . ARG A 1 173 ? 4.504 -14.323 -14.034 1.00 84.38 173 ARG A CA 1
ATOM 1275 C C . ARG A 1 173 ? 3.708 -15.385 -13.268 1.00 84.38 173 ARG A C 1
ATOM 1277 O O . ARG A 1 173 ? 2.553 -15.139 -12.940 1.00 84.38 173 ARG A O 1
ATOM 1284 N N . ARG A 1 174 ? 4.315 -16.534 -12.944 1.00 86.94 174 ARG A N 1
ATOM 1285 C CA . ARG A 1 174 ? 3.673 -17.579 -12.122 1.00 86.94 174 ARG A CA 1
ATOM 1286 C C . ARG A 1 174 ? 3.435 -17.114 -10.688 1.00 86.94 174 ARG A C 1
ATOM 1288 O O . ARG A 1 174 ? 2.351 -17.324 -10.153 1.00 86.94 174 ARG A O 1
ATOM 1295 N N . GLN A 1 175 ? 4.415 -16.435 -10.094 1.00 86.81 175 GLN A N 1
ATOM 1296 C CA . GLN A 1 175 ? 4.265 -15.856 -8.759 1.00 86.81 175 GLN A CA 1
ATOM 1297 C C . GLN A 1 175 ? 3.163 -14.799 -8.710 1.00 86.81 175 GLN A C 1
ATOM 1299 O O . GLN A 1 175 ? 2.408 -14.774 -7.746 1.00 86.81 175 GLN A O 1
ATOM 1304 N N . ILE A 1 176 ? 3.022 -13.974 -9.754 1.00 90.12 176 ILE A N 1
ATOM 1305 C CA . ILE A 1 176 ? 1.943 -12.981 -9.834 1.00 90.12 176 ILE A CA 1
ATOM 1306 C C . ILE A 1 176 ? 0.571 -13.652 -9.708 1.00 90.12 176 ILE A C 1
ATOM 1308 O O . ILE A 1 176 ? -0.231 -13.198 -8.904 1.00 90.12 176 ILE A O 1
ATOM 1312 N N . VAL A 1 177 ? 0.319 -14.757 -10.418 1.00 91.50 177 VAL A N 1
ATOM 1313 C CA . VAL A 1 177 ? -0.958 -15.486 -10.299 1.00 91.50 177 VAL A CA 1
ATOM 1314 C C . VAL A 1 177 ? -1.178 -15.989 -8.870 1.00 91.50 177 VAL A C 1
ATOM 1316 O O . VAL A 1 177 ? -2.249 -15.772 -8.309 1.00 91.50 177 VAL A O 1
ATOM 1319 N N . GLY A 1 178 ? -0.158 -16.599 -8.256 1.00 91.12 178 GLY A N 1
ATOM 1320 C CA . GLY A 1 178 ? -0.241 -17.072 -6.871 1.00 91.12 178 GLY A CA 1
ATOM 1321 C C . GLY A 1 178 ? -0.548 -15.948 -5.877 1.00 91.12 178 GLY A C 1
ATOM 1322 O O . GLY A 1 178 ? -1.454 -16.077 -5.056 1.00 91.12 178 GLY A O 1
ATOM 1323 N N . TYR A 1 179 ? 0.146 -14.814 -5.985 1.00 90.44 179 TYR A N 1
ATOM 1324 C CA . TYR A 1 179 ? -0.101 -13.655 -5.128 1.00 90.44 179 TYR A CA 1
ATOM 1325 C C . TYR A 1 179 ? -1.475 -13.025 -5.368 1.00 90.44 179 TYR A C 1
ATOM 1327 O O . TYR A 1 179 ? -2.125 -12.636 -4.402 1.00 90.44 179 TYR A O 1
ATOM 1335 N N . THR A 1 180 ? -1.946 -12.952 -6.616 1.00 93.00 180 THR A N 1
ATOM 1336 C CA . THR A 1 180 ? -3.292 -12.453 -6.931 1.00 93.00 180 THR A CA 1
ATOM 1337 C C . THR A 1 180 ? -4.371 -13.341 -6.313 1.00 93.00 180 THR A C 1
ATOM 1339 O O . THR A 1 180 ? -5.314 -12.813 -5.733 1.00 93.00 180 THR A O 1
ATOM 1342 N N . LEU A 1 181 ? -4.226 -14.669 -6.360 1.00 93.75 181 LEU A N 1
ATOM 1343 C CA . LEU A 1 181 ? -5.176 -15.590 -5.725 1.00 93.75 181 LEU A CA 1
ATOM 1344 C C . LEU A 1 181 ? -5.232 -15.397 -4.207 1.00 93.75 181 LEU A C 1
ATOM 1346 O O . LEU A 1 181 ? -6.319 -15.274 -3.645 1.00 93.75 181 LEU A O 1
ATOM 1350 N N . VAL A 1 182 ? -4.070 -15.313 -3.552 1.00 94.12 182 VAL A N 1
ATOM 1351 C CA . VAL A 1 182 ? -3.993 -15.051 -2.106 1.00 94.12 182 VAL A CA 1
ATOM 1352 C C . VAL A 1 182 ? -4.614 -13.697 -1.766 1.00 94.12 182 VAL A C 1
ATOM 1354 O O . VAL A 1 182 ? -5.392 -13.607 -0.822 1.00 94.12 182 VAL A O 1
ATOM 1357 N N . LEU A 1 183 ? -4.319 -12.654 -2.546 1.00 91.50 183 LEU A N 1
ATOM 1358 C CA . LEU A 1 183 ? -4.889 -11.323 -2.346 1.00 91.50 183 LEU A CA 1
ATOM 1359 C C . LEU A 1 183 ? -6.420 -11.349 -2.423 1.00 91.50 183 LEU A C 1
ATOM 1361 O O . LEU A 1 183 ? -7.071 -10.827 -1.522 1.00 91.50 183 LEU A O 1
ATOM 1365 N N . VAL A 1 184 ? -6.989 -11.973 -3.459 1.00 93.38 184 VAL A N 1
ATOM 1366 C CA . VAL A 1 184 ? -8.446 -12.074 -3.633 1.00 93.38 184 VAL A CA 1
ATOM 1367 C C . VAL A 1 184 ? -9.078 -12.866 -2.486 1.00 93.38 184 VAL A C 1
ATOM 1369 O O . VAL A 1 184 ? -10.062 -12.410 -1.902 1.00 93.38 184 VAL A O 1
ATOM 1372 N N . ALA A 1 185 ? -8.479 -13.995 -2.098 1.00 92.50 185 ALA A N 1
ATOM 1373 C CA . ALA A 1 185 ? -8.946 -14.794 -0.968 1.00 92.50 185 ALA A CA 1
ATOM 1374 C C . ALA A 1 185 ? -8.954 -13.988 0.340 1.00 92.50 185 ALA A C 1
ATOM 1376 O O . ALA A 1 185 ? -9.953 -13.992 1.054 1.00 92.50 185 ALA A O 1
ATOM 1377 N N . VAL A 1 186 ? -7.882 -13.240 0.621 1.00 91.44 186 VAL A N 1
ATOM 1378 C CA . VAL A 1 186 ? -7.803 -12.363 1.797 1.00 91.44 186 VAL A CA 1
ATOM 1379 C C . VAL A 1 186 ? -8.872 -11.274 1.739 1.00 91.44 186 VAL A C 1
ATOM 1381 O O . VAL A 1 186 ? -9.539 -11.045 2.742 1.00 91.44 186 VAL A O 1
ATOM 1384 N N . THR A 1 187 ? -9.089 -10.629 0.588 1.00 90.69 187 THR A N 1
ATOM 1385 C CA . THR A 1 187 ? -10.119 -9.583 0.472 1.00 90.69 187 THR A CA 1
ATOM 1386 C C . THR A 1 187 ? -11.533 -10.120 0.687 1.00 90.69 187 THR A C 1
ATOM 1388 O O . THR A 1 187 ? -12.329 -9.470 1.354 1.00 90.69 187 THR A O 1
ATOM 1391 N N . LEU A 1 188 ? -11.838 -11.328 0.206 1.00 90.62 188 LEU A N 1
ATOM 1392 C CA . LEU A 1 188 ? -13.135 -11.966 0.446 1.00 90.62 188 LEU A CA 1
ATOM 1393 C C . LEU A 1 188 ? -13.285 -12.430 1.900 1.00 90.62 188 LEU A C 1
ATOM 1395 O O . LEU A 1 188 ? -14.357 -12.282 2.482 1.00 90.62 188 LEU A O 1
ATOM 1399 N N . ALA A 1 189 ? -12.209 -12.926 2.517 1.00 89.00 189 ALA A N 1
ATOM 1400 C CA . ALA A 1 189 ? -12.215 -13.361 3.912 1.00 89.00 189 ALA A CA 1
ATOM 1401 C C . ALA A 1 189 ? -12.562 -12.228 4.894 1.00 89.00 189 ALA A C 1
ATOM 1403 O O . ALA A 1 189 ? -13.080 -12.505 5.973 1.00 89.00 189 ALA A O 1
ATOM 1404 N N . ILE A 1 190 ? -12.348 -10.957 4.527 1.00 86.38 190 ILE A N 1
ATOM 1405 C CA . ILE A 1 190 ? -12.759 -9.810 5.354 1.00 86.38 190 ILE A CA 1
ATOM 1406 C C . ILE A 1 190 ? -14.278 -9.809 5.583 1.00 86.38 190 ILE A C 1
ATOM 1408 O O . ILE A 1 190 ? -14.717 -9.445 6.671 1.00 86.38 190 ILE A O 1
ATOM 1412 N N . VAL A 1 191 ? -15.090 -10.280 4.631 1.00 85.81 191 VAL A N 1
ATOM 1413 C CA . VAL A 1 191 ? -16.557 -10.366 4.793 1.00 85.81 191 VAL A CA 1
ATOM 1414 C C . VAL A 1 191 ? -16.945 -11.289 5.950 1.00 85.81 191 VAL A C 1
ATOM 1416 O O . VAL A 1 191 ? -17.911 -11.017 6.657 1.00 85.81 191 VAL A O 1
ATOM 1419 N N . LEU A 1 192 ? -16.144 -12.324 6.230 1.00 84.69 192 LEU A N 1
ATOM 1420 C CA . LEU A 1 192 ? -16.390 -13.260 7.335 1.00 84.69 192 LEU A CA 1
ATOM 1421 C C . LEU A 1 192 ? -16.301 -12.597 8.716 1.00 84.69 192 LEU A C 1
ATOM 1423 O O . LEU A 1 192 ? -16.808 -13.139 9.691 1.00 84.69 192 LEU A O 1
ATOM 1427 N N . THR A 1 193 ? -15.679 -11.419 8.813 1.00 82.75 193 THR A N 1
ATOM 1428 C CA . THR A 1 193 ? -15.629 -10.646 10.063 1.00 82.75 193 THR A CA 1
ATOM 1429 C C . THR A 1 193 ? -16.965 -9.981 10.410 1.00 82.75 193 THR A C 1
ATOM 1431 O O . THR A 1 193 ? -17.111 -9.462 11.513 1.00 82.75 193 THR A O 1
ATOM 1434 N N . GLY A 1 194 ? -17.928 -9.956 9.480 1.00 79.06 194 GLY A N 1
ATOM 1435 C CA . GLY A 1 194 ? -19.234 -9.314 9.658 1.00 79.06 194 GLY A CA 1
ATOM 1436 C C . GLY A 1 194 ? -19.202 -7.782 9.625 1.00 79.06 194 GLY A C 1
ATOM 1437 O O . GLY A 1 194 ? -20.227 -7.144 9.841 1.00 79.06 194 GLY A O 1
ATOM 1438 N N . VAL A 1 195 ? -18.040 -7.171 9.364 1.00 79.44 195 VAL A N 1
ATOM 1439 C CA . VAL A 1 195 ? -17.876 -5.705 9.335 1.00 79.44 195 VAL A CA 1
ATOM 1440 C C . VAL A 1 195 ? -18.317 -5.095 7.999 1.00 79.44 195 VAL A C 1
ATOM 1442 O O . VAL A 1 195 ? -18.722 -3.932 7.966 1.00 79.44 195 VAL A O 1
ATOM 1445 N N . LEU A 1 196 ? -18.223 -5.864 6.911 1.00 83.62 196 LEU A N 1
ATOM 1446 C CA . LEU A 1 196 ? -18.549 -5.446 5.547 1.00 83.62 196 LEU A CA 1
ATOM 1447 C C . LEU A 1 196 ? -19.712 -6.278 5.006 1.00 83.62 196 LEU A C 1
ATOM 1449 O O . LEU A 1 196 ? -19.777 -7.486 5.230 1.00 83.62 196 LEU A O 1
ATOM 1453 N N . GLY A 1 197 ? -20.623 -5.610 4.314 1.00 86.38 197 GLY A N 1
ATOM 1454 C CA . GLY A 1 197 ? -21.885 -6.139 3.836 1.00 86.38 197 GLY A CA 1
ATOM 1455 C C . GLY A 1 197 ? -21.838 -6.748 2.429 1.00 86.38 197 GLY A C 1
ATOM 1456 O O . GLY A 1 197 ? -20.772 -6.980 1.841 1.00 86.38 197 GLY A O 1
ATOM 1457 N N . PRO A 1 198 ? -23.024 -7.043 1.869 1.00 87.75 198 PRO A N 1
ATOM 1458 C CA . PRO A 1 198 ? -23.156 -7.722 0.584 1.00 87.75 198 PRO A CA 1
ATOM 1459 C C . PRO A 1 198 ? -22.692 -6.870 -0.605 1.00 87.75 198 PRO A C 1
ATOM 1461 O O . PRO A 1 198 ? -22.245 -7.433 -1.605 1.00 87.75 198 PRO A O 1
ATOM 1464 N N . VAL A 1 199 ? -22.739 -5.533 -0.509 1.00 88.75 199 VAL A N 1
ATOM 1465 C CA . VAL A 1 199 ? -22.249 -4.647 -1.581 1.00 88.75 199 VAL A CA 1
ATOM 1466 C C . VAL A 1 199 ? -20.738 -4.814 -1.726 1.00 88.75 199 VAL A C 1
ATOM 1468 O O . VAL A 1 199 ? -20.233 -4.946 -2.845 1.00 88.75 199 VAL A O 1
ATOM 1471 N N . TYR A 1 200 ? -20.020 -4.902 -0.604 1.00 91.25 200 TYR A N 1
ATOM 1472 C CA . TYR A 1 200 ? -18.593 -5.197 -0.622 1.00 91.25 200 TYR A CA 1
ATOM 1473 C C . TYR A 1 200 ? -18.295 -6.594 -1.163 1.00 91.25 200 TYR A C 1
ATOM 1475 O O . TYR A 1 200 ? -17.410 -6.727 -2.005 1.00 91.25 200 TYR A O 1
ATOM 1483 N N . LEU A 1 201 ? -19.039 -7.621 -0.740 1.00 92.00 201 LEU A N 1
ATOM 1484 C CA . LEU A 1 201 ? -18.830 -8.994 -1.212 1.00 92.00 201 LEU A CA 1
ATOM 1485 C C . LEU A 1 201 ? -18.935 -9.095 -2.740 1.00 92.00 201 LEU A C 1
ATOM 1487 O O . LEU A 1 201 ? -18.038 -9.641 -3.384 1.00 92.00 201 LEU A O 1
ATOM 1491 N N . VAL A 1 202 ? -20.000 -8.537 -3.325 1.00 93.62 202 VAL A N 1
ATOM 1492 C CA . VAL A 1 202 ? -20.218 -8.564 -4.780 1.00 93.62 202 VAL A CA 1
ATOM 1493 C C . VAL A 1 202 ? -19.133 -7.768 -5.503 1.00 93.62 202 VAL A C 1
ATOM 1495 O O . VAL A 1 202 ? -18.535 -8.268 -6.457 1.00 93.62 202 VAL A O 1
ATOM 1498 N N . GLY A 1 203 ? -18.823 -6.556 -5.035 1.00 93.19 203 GLY A N 1
ATOM 1499 C CA . GLY A 1 203 ? -17.792 -5.724 -5.654 1.00 93.19 203 GLY A CA 1
ATOM 1500 C C . GLY A 1 203 ? -16.400 -6.358 -5.585 1.00 93.19 203 GLY A C 1
ATOM 1501 O O . GLY A 1 203 ? -15.701 -6.418 -6.597 1.00 93.19 203 GLY A O 1
ATOM 1502 N N . ALA A 1 204 ? -16.009 -6.894 -4.426 1.00 92.94 204 ALA A N 1
ATOM 1503 C CA . ALA A 1 204 ? -14.734 -7.580 -4.236 1.00 92.94 204 ALA A CA 1
ATOM 1504 C C . ALA A 1 204 ? -14.639 -8.862 -5.078 1.00 92.94 204 ALA A C 1
ATOM 1506 O O . ALA A 1 204 ? -13.589 -9.124 -5.664 1.00 92.94 204 ALA A O 1
ATOM 1507 N N . ALA A 1 205 ? -15.728 -9.627 -5.208 1.00 94.56 205 ALA A N 1
ATOM 1508 C CA . ALA A 1 205 ? -15.766 -10.820 -6.051 1.00 94.56 205 ALA A CA 1
ATOM 1509 C C . ALA A 1 205 ? -15.594 -10.483 -7.540 1.00 94.56 205 ALA A C 1
ATOM 1511 O O . ALA A 1 205 ? -14.770 -11.101 -8.214 1.00 94.56 205 ALA A O 1
ATOM 1512 N N . LEU A 1 206 ? -16.311 -9.475 -8.052 1.00 96.31 206 LEU A N 1
ATOM 1513 C CA . LEU A 1 206 ? -16.221 -9.056 -9.456 1.00 96.31 206 LEU A CA 1
ATOM 1514 C C . LEU A 1 206 ? -14.838 -8.492 -9.798 1.00 96.31 206 LEU A C 1
ATOM 1516 O O . LEU A 1 206 ? -14.222 -8.898 -10.787 1.00 96.31 206 LEU A O 1
ATOM 1520 N N . LEU A 1 207 ? -14.325 -7.587 -8.960 1.00 94.50 207 LEU A N 1
ATOM 1521 C CA . LEU A 1 207 ? -12.986 -7.025 -9.123 1.00 94.50 207 LEU A CA 1
ATOM 1522 C C . LEU A 1 207 ? -11.916 -8.121 -9.008 1.00 94.50 207 LEU A C 1
ATOM 1524 O O . LEU A 1 207 ? -10.966 -8.154 -9.789 1.00 94.50 207 LEU A O 1
ATOM 1528 N N . GLY A 1 208 ? -12.070 -9.044 -8.055 1.00 94.12 208 GLY A N 1
ATOM 1529 C CA . GLY A 1 208 ? -11.128 -10.138 -7.830 1.00 94.12 208 GLY A CA 1
ATOM 1530 C C . GLY A 1 208 ? -11.088 -11.118 -9.000 1.00 94.12 208 GLY A C 1
ATOM 1531 O O . GLY A 1 208 ? -10.005 -11.478 -9.465 1.00 94.12 208 GLY A O 1
ATOM 1532 N N . ALA A 1 209 ? -12.251 -11.486 -9.540 1.00 96.06 209 ALA A N 1
ATOM 1533 C CA . ALA A 1 209 ? -12.364 -12.347 -10.714 1.00 96.06 209 ALA A CA 1
ATOM 1534 C C . ALA A 1 209 ? -11.694 -11.720 -11.947 1.00 96.06 209 ALA A C 1
ATOM 1536 O O . ALA A 1 209 ? -10.907 -12.381 -12.629 1.00 96.06 209 ALA A O 1
ATOM 1537 N N . ALA A 1 210 ? -11.929 -10.429 -12.195 1.00 95.62 210 ALA A N 1
ATOM 1538 C CA . ALA A 1 210 ? -11.268 -9.698 -13.273 1.00 95.62 210 ALA A CA 1
ATOM 1539 C C . ALA A 1 210 ? -9.741 -9.620 -13.072 1.00 95.62 210 ALA A C 1
ATOM 1541 O O . ALA A 1 210 ? -8.986 -9.794 -14.034 1.00 95.62 210 ALA A O 1
ATOM 1542 N N . PHE A 1 211 ? -9.264 -9.443 -11.834 1.00 96.19 211 PHE A N 1
ATOM 1543 C CA . PHE A 1 211 ? -7.829 -9.455 -11.537 1.00 96.19 211 PHE A CA 1
ATOM 1544 C C . PHE A 1 211 ? -7.200 -10.820 -11.848 1.00 96.19 211 PHE A C 1
ATOM 1546 O O . PHE A 1 211 ? -6.163 -10.895 -12.512 1.00 96.19 211 PHE A O 1
ATOM 1553 N N . ILE A 1 212 ? -7.840 -11.911 -11.419 1.00 95.69 212 ILE A N 1
ATOM 1554 C CA . ILE A 1 212 ? -7.375 -13.277 -11.688 1.00 95.69 212 ILE A CA 1
ATOM 1555 C C . ILE A 1 212 ? -7.346 -13.537 -13.198 1.00 95.69 212 ILE A C 1
ATOM 1557 O O . ILE A 1 212 ? -6.335 -14.019 -13.710 1.00 95.69 212 ILE A O 1
ATOM 1561 N N . ALA A 1 213 ? -8.396 -13.154 -13.929 1.00 95.06 213 ALA A N 1
ATOM 1562 C CA . ALA A 1 213 ? -8.458 -13.310 -15.381 1.00 95.06 213 ALA A CA 1
ATOM 1563 C C . ALA A 1 213 ? -7.304 -12.579 -16.089 1.00 95.06 213 ALA A C 1
ATOM 1565 O O . ALA A 1 213 ? -6.629 -13.160 -16.941 1.00 95.06 213 ALA A O 1
ATOM 1566 N N . LEU A 1 214 ? -7.009 -11.336 -15.695 1.00 91.75 214 LEU A N 1
ATOM 1567 C CA . LEU A 1 214 ? -5.881 -10.574 -16.239 1.00 91.75 214 LEU A CA 1
ATOM 1568 C C . LEU A 1 214 ? -4.524 -11.182 -15.856 1.00 91.75 214 LEU A C 1
ATOM 1570 O O . LEU A 1 214 ? -3.601 -11.185 -16.676 1.00 91.75 214 LEU A O 1
ATOM 1574 N N . ALA A 1 215 ? -4.384 -11.715 -14.639 1.00 92.06 215 ALA A N 1
ATOM 1575 C CA . ALA A 1 215 ? -3.160 -12.372 -14.187 1.00 92.06 215 ALA A CA 1
ATOM 1576 C C . ALA A 1 215 ? -2.879 -13.650 -14.993 1.00 92.06 215 ALA A C 1
ATOM 1578 O O . ALA A 1 215 ? -1.750 -13.860 -15.449 1.00 92.06 215 ALA A O 1
ATOM 1579 N N . VAL A 1 216 ? -3.912 -14.459 -15.243 1.00 93.56 216 VAL A N 1
ATOM 1580 C CA . VAL A 1 216 ? -3.837 -15.661 -16.086 1.00 93.56 216 VAL A CA 1
ATOM 1581 C C . VAL A 1 216 ? -3.566 -15.285 -17.544 1.00 93.56 216 VAL A C 1
ATOM 1583 O O . VAL A 1 216 ? -2.652 -15.843 -18.151 1.00 93.56 216 VAL A O 1
ATOM 1586 N N . ALA A 1 217 ? -4.254 -14.282 -18.096 1.00 91.50 217 ALA A N 1
ATOM 1587 C CA . ALA A 1 217 ? -3.992 -13.788 -19.451 1.00 91.50 217 ALA A CA 1
ATOM 1588 C C . ALA A 1 217 ? -2.536 -13.317 -19.619 1.00 91.50 217 ALA A C 1
ATOM 1590 O O . ALA A 1 217 ? -1.885 -13.618 -20.620 1.00 91.50 217 ALA A O 1
ATOM 1591 N N . ASN A 1 218 ? -1.980 -12.639 -18.612 1.00 92.25 218 ASN A N 1
ATOM 1592 C CA . ASN A 1 218 ? -0.580 -12.223 -18.592 1.00 92.25 218 ASN A CA 1
ATOM 1593 C C . ASN A 1 218 ? 0.407 -13.404 -18.525 1.00 92.25 218 ASN A C 1
ATOM 1595 O O . ASN A 1 218 ? 1.504 -13.313 -19.092 1.00 92.25 218 ASN A O 1
ATOM 1599 N N . LEU A 1 219 ? 0.041 -14.499 -17.852 1.00 90.31 219 LEU A N 1
ATOM 1600 C CA . LEU A 1 219 ? 0.836 -15.727 -17.800 1.00 90.31 219 LEU A CA 1
ATOM 1601 C C . LEU A 1 219 ? 0.819 -16.476 -19.143 1.00 90.31 219 LEU A C 1
ATOM 1603 O O . LEU A 1 219 ? 1.873 -16.928 -19.594 1.00 90.31 219 LEU A O 1
ATOM 1607 N N . LEU A 1 220 ? -0.349 -16.570 -19.784 1.00 90.44 220 LEU A N 1
ATOM 1608 C CA . LEU A 1 220 ? -0.544 -17.299 -21.040 1.00 90.44 220 LEU A CA 1
ATOM 1609 C C . LEU A 1 220 ? 0.020 -16.543 -22.246 1.00 90.44 220 LEU A C 1
ATOM 1611 O O . LEU A 1 220 ? 0.799 -17.097 -23.015 1.00 90.44 220 LEU A O 1
ATOM 1615 N N . ALA A 1 221 ? -0.317 -15.261 -22.398 1.00 87.94 221 ALA A N 1
ATOM 1616 C CA . ALA A 1 221 ? 0.066 -14.491 -23.579 1.00 87.94 221 ALA A CA 1
ATOM 1617 C C . ALA A 1 221 ? 1.546 -14.082 -23.586 1.00 87.94 221 ALA A C 1
ATOM 1619 O O . ALA A 1 221 ? 2.087 -13.787 -24.648 1.00 87.94 221 ALA A O 1
ATOM 1620 N N . ARG A 1 222 ? 2.196 -14.005 -22.412 1.00 82.06 222 ARG A N 1
ATOM 1621 C CA . ARG A 1 222 ? 3.619 -13.637 -22.237 1.00 82.06 222 ARG A CA 1
ATOM 1622 C C . ARG A 1 222 ? 4.054 -12.350 -22.966 1.00 82.06 222 ARG A C 1
ATOM 1624 O O . ARG A 1 222 ? 5.232 -12.172 -23.252 1.00 82.06 222 ARG A O 1
ATOM 1631 N N . ARG A 1 223 ? 3.126 -11.424 -23.254 1.00 82.00 223 ARG A N 1
ATOM 1632 C CA . ARG A 1 223 ? 3.435 -10.133 -23.902 1.00 82.00 223 ARG A CA 1
ATOM 1633 C C . ARG A 1 223 ? 3.517 -8.999 -22.890 1.00 82.00 223 ARG A C 1
ATOM 1635 O O . ARG A 1 223 ? 2.703 -8.911 -21.971 1.00 82.00 223 ARG A O 1
ATOM 1642 N N . GLN A 1 224 ? 4.411 -8.049 -23.157 1.00 80.31 224 GLN A N 1
ATOM 1643 C CA . GLN A 1 224 ? 4.598 -6.846 -22.340 1.00 80.31 224 GLN A CA 1
ATOM 1644 C C . GLN A 1 224 ? 3.329 -5.985 -22.209 1.00 80.31 224 GLN A C 1
ATOM 1646 O O . GLN A 1 224 ? 3.124 -5.321 -21.193 1.00 80.31 224 GLN A O 1
ATOM 1651 N N . ARG A 1 225 ? 2.435 -6.014 -23.211 1.00 84.50 225 ARG A N 1
ATOM 1652 C CA . ARG A 1 225 ? 1.130 -5.332 -23.160 1.00 84.50 225 ARG A CA 1
ATOM 1653 C C . ARG A 1 225 ? 0.287 -5.797 -21.969 1.00 84.50 225 ARG A C 1
ATOM 1655 O O . ARG A 1 225 ? -0.233 -4.954 -21.249 1.00 84.50 225 ARG A O 1
ATOM 1662 N N . TRP A 1 226 ? 0.200 -7.107 -21.740 1.00 82.19 226 TRP A N 1
ATOM 1663 C CA . TRP A 1 226 ? -0.590 -7.672 -20.643 1.00 82.19 226 TRP A CA 1
ATOM 1664 C C . TRP A 1 226 ? 0.017 -7.366 -19.280 1.00 82.19 226 TRP A C 1
ATOM 1666 O O . TRP A 1 226 ? -0.720 -7.129 -18.334 1.00 82.19 226 TRP A O 1
ATOM 1676 N N . SER A 1 227 ? 1.345 -7.278 -19.189 1.00 83.56 227 SER A N 1
ATOM 1677 C CA . SER A 1 227 ? 2.022 -6.906 -17.943 1.00 83.56 227 SER A CA 1
ATOM 1678 C C . SER A 1 227 ? 1.736 -5.455 -17.554 1.00 83.56 227 SER A C 1
ATOM 1680 O O . SER A 1 227 ? 1.513 -5.175 -16.381 1.00 83.56 227 SER A O 1
ATOM 1682 N N . ARG A 1 228 ? 1.663 -4.544 -18.537 1.00 82.75 228 ARG A N 1
ATOM 1683 C CA . ARG A 1 228 ? 1.249 -3.150 -18.308 1.00 82.75 228 ARG A CA 1
ATOM 1684 C C . ARG A 1 228 ? -0.219 -3.040 -17.902 1.00 82.75 228 ARG A C 1
ATOM 1686 O O . ARG A 1 228 ? -0.508 -2.376 -16.917 1.00 82.75 228 ARG A O 1
ATOM 1693 N N . ILE A 1 229 ? -1.119 -3.731 -18.606 1.00 86.06 229 ILE A N 1
ATOM 1694 C CA . ILE A 1 229 ? -2.555 -3.738 -18.272 1.00 86.06 229 ILE A CA 1
ATOM 1695 C C . ILE A 1 229 ? -2.779 -4.308 -16.869 1.00 86.06 229 ILE A C 1
ATOM 1697 O O . ILE A 1 229 ? -3.512 -3.721 -16.085 1.00 86.06 229 ILE A O 1
ATOM 1701 N N . LEU A 1 230 ? -2.123 -5.421 -16.533 1.00 88.75 230 LEU A N 1
ATOM 1702 C CA . LEU A 1 230 ? -2.228 -6.042 -15.216 1.00 88.75 230 LEU A CA 1
ATOM 1703 C C . LEU A 1 230 ? -1.700 -5.127 -14.108 1.00 88.75 230 LEU A C 1
ATOM 1705 O O . LEU A 1 230 ? -2.306 -5.039 -13.046 1.00 88.75 230 LEU A O 1
ATOM 1709 N N . PHE A 1 231 ? -0.587 -4.433 -14.355 1.00 85.25 231 PHE A N 1
ATOM 1710 C CA . PHE A 1 231 ? -0.045 -3.454 -13.417 1.00 85.25 231 PHE A CA 1
ATOM 1711 C C . PHE A 1 231 ? -1.013 -2.285 -13.203 1.00 85.25 231 PHE A C 1
ATOM 1713 O O . PHE A 1 231 ? -1.326 -1.946 -12.062 1.00 85.25 231 PHE A O 1
ATOM 1720 N N . ASP A 1 232 ? -1.543 -1.719 -14.284 1.00 82.94 232 ASP A N 1
ATOM 1721 C CA . ASP A 1 232 ? -2.512 -0.624 -14.216 1.00 82.94 232 ASP A CA 1
ATOM 1722 C C . ASP A 1 232 ? -3.796 -1.055 -13.500 1.00 82.94 232 ASP A C 1
ATOM 1724 O O . ASP A 1 232 ? -4.300 -0.335 -12.635 1.00 82.94 232 ASP A O 1
ATOM 1728 N N . TYR A 1 233 ? -4.266 -2.271 -13.781 1.00 89.69 233 TYR A N 1
ATOM 1729 C CA . TYR A 1 233 ? -5.398 -2.867 -13.088 1.00 89.69 233 TYR A CA 1
ATOM 1730 C C . TYR A 1 233 ? -5.101 -3.102 -11.607 1.00 89.69 233 TYR A C 1
ATOM 1732 O O . TYR A 1 233 ? -5.962 -2.830 -10.790 1.00 89.69 233 TYR A O 1
ATOM 1740 N N . SER A 1 234 ? -3.896 -3.533 -11.222 1.00 88.81 234 SER A N 1
ATOM 1741 C CA . SER A 1 234 ? -3.553 -3.754 -9.807 1.00 88.81 234 SER A CA 1
ATOM 1742 C C . SER A 1 234 ? -3.616 -2.474 -8.966 1.00 88.81 234 SER A C 1
ATOM 1744 O O . SER A 1 234 ? -4.052 -2.502 -7.816 1.00 88.81 234 SER A O 1
ATOM 1746 N N . ILE A 1 235 ? -3.230 -1.339 -9.559 1.00 82.94 235 ILE A N 1
ATOM 1747 C CA . ILE A 1 235 ? -3.336 -0.011 -8.944 1.00 82.94 235 ILE A CA 1
ATOM 1748 C C . ILE A 1 235 ? -4.816 0.381 -8.837 1.00 82.94 235 ILE A C 1
ATOM 1750 O O . ILE A 1 235 ? -5.280 0.757 -7.761 1.00 82.94 235 ILE A O 1
ATOM 1754 N N . ALA A 1 236 ? -5.573 0.255 -9.930 1.00 85.94 236 ALA A N 1
ATOM 1755 C CA . ALA A 1 236 ? -6.998 0.578 -9.945 1.00 85.94 236 ALA A CA 1
ATOM 1756 C C . ALA A 1 236 ? -7.815 -0.313 -8.993 1.00 85.94 236 ALA A C 1
ATOM 1758 O O . ALA A 1 236 ? -8.675 0.193 -8.281 1.00 85.94 236 ALA A O 1
ATOM 1759 N N . TYR A 1 237 ? -7.510 -1.611 -8.932 1.00 88.44 237 TYR A N 1
ATOM 1760 C CA . TYR A 1 237 ? -8.153 -2.616 -8.086 1.00 88.44 237 TYR A CA 1
ATOM 1761 C C . TYR A 1 237 ? -8.176 -2.177 -6.629 1.00 88.44 237 TYR A C 1
ATOM 1763 O O . TYR A 1 237 ? -9.231 -2.195 -6.005 1.00 88.44 237 TYR A O 1
ATOM 1771 N N . LEU A 1 238 ? -7.036 -1.725 -6.099 1.00 85.94 238 LEU A N 1
ATOM 1772 C CA . LEU A 1 238 ? -6.962 -1.278 -4.714 1.00 85.94 238 LEU A CA 1
ATOM 1773 C C . LEU A 1 238 ? -7.874 -0.063 -4.478 1.00 85.94 238 LEU A C 1
ATOM 1775 O O . LEU A 1 238 ? -8.649 -0.059 -3.528 1.00 85.94 238 LEU A O 1
ATOM 1779 N N . GLY A 1 239 ? -7.840 0.937 -5.363 1.00 84.62 239 GLY A N 1
ATOM 1780 C CA . GLY A 1 239 ? -8.669 2.140 -5.235 1.00 84.62 239 GLY A CA 1
ATOM 1781 C C . GLY A 1 239 ? -10.164 1.844 -5.350 1.00 84.62 239 GLY A C 1
ATOM 1782 O O . GLY A 1 239 ? -10.955 2.333 -4.548 1.00 84.62 239 GLY A O 1
ATOM 1783 N N . LEU A 1 240 ? -10.545 0.991 -6.303 1.00 89.00 240 LEU A N 1
ATOM 1784 C CA . LEU A 1 240 ? -11.924 0.548 -6.504 1.00 89.00 240 LEU A CA 1
ATOM 1785 C C . LEU A 1 240 ? -12.430 -0.275 -5.318 1.00 89.00 240 LEU A C 1
ATOM 1787 O O . LEU A 1 240 ? -13.553 -0.068 -4.875 1.00 89.00 240 LEU A O 1
ATOM 1791 N N . LEU A 1 241 ? -11.603 -1.158 -4.760 1.00 87.44 241 LEU A N 1
ATOM 1792 C CA . LEU A 1 241 ? -11.972 -1.978 -3.608 1.00 87.44 241 LEU A CA 1
ATOM 1793 C C . LEU A 1 241 ? -12.200 -1.125 -2.351 1.00 87.44 241 LEU A C 1
ATOM 1795 O O . LEU A 1 241 ? -13.144 -1.379 -1.605 1.00 87.44 241 LEU A O 1
ATOM 1799 N N . PHE A 1 242 ? -11.407 -0.067 -2.150 1.00 85.88 242 PHE A N 1
ATOM 1800 C CA . PHE A 1 242 ? -11.682 0.936 -1.115 1.00 85.88 242 PHE A CA 1
ATOM 1801 C C . PHE A 1 242 ? -12.959 1.734 -1.395 1.00 85.88 242 PHE A C 1
ATOM 1803 O O . PHE A 1 242 ? -13.745 1.949 -0.478 1.00 85.88 242 PHE A O 1
ATOM 1810 N N . ALA A 1 243 ? -13.203 2.149 -2.640 1.00 85.69 243 ALA A N 1
ATOM 1811 C CA . ALA A 1 243 ? -14.427 2.867 -2.999 1.00 85.69 243 ALA A CA 1
ATOM 1812 C C . ALA A 1 243 ? -15.682 2.016 -2.741 1.00 85.69 243 ALA A C 1
ATOM 1814 O O . ALA A 1 243 ? -16.643 2.498 -2.147 1.00 85.69 243 ALA A O 1
ATOM 1815 N N . VAL A 1 244 ? -15.639 0.732 -3.108 1.00 88.56 244 VAL A N 1
ATOM 1816 C CA . VAL A 1 244 ? -16.690 -0.250 -2.811 1.00 88.56 244 VAL A CA 1
ATOM 1817 C C . VAL A 1 244 ? -16.880 -0.409 -1.300 1.00 88.56 244 VAL A C 1
ATOM 1819 O O . VAL A 1 244 ? -18.013 -0.418 -0.834 1.00 88.56 244 VAL A O 1
ATOM 1822 N N . MET A 1 245 ? -15.796 -0.484 -0.521 1.00 85.81 245 MET A N 1
ATOM 1823 C CA . MET A 1 245 ? -15.858 -0.567 0.945 1.00 85.81 245 MET A CA 1
ATOM 1824 C C . MET A 1 245 ? -16.527 0.664 1.571 1.00 85.81 245 MET A C 1
ATOM 1826 O O . MET A 1 245 ? -17.352 0.537 2.472 1.00 85.81 245 MET A O 1
ATOM 1830 N N . VAL A 1 246 ? -16.198 1.863 1.084 1.00 83.06 246 VAL A N 1
ATOM 1831 C CA . VAL A 1 246 ? -16.839 3.108 1.530 1.00 83.06 246 VAL A CA 1
ATOM 1832 C C . VAL A 1 246 ? -18.318 3.121 1.145 1.00 83.06 246 VAL A C 1
ATOM 1834 O O . VAL A 1 246 ? -19.149 3.454 1.986 1.00 83.06 246 VAL A O 1
ATOM 1837 N N . ALA A 1 247 ? -18.659 2.727 -0.085 1.00 86.19 247 ALA A N 1
ATOM 1838 C CA . ALA A 1 247 ? -20.043 2.655 -0.549 1.00 86.19 247 ALA A CA 1
ATOM 1839 C C . ALA A 1 247 ? -20.878 1.678 0.293 1.00 86.19 247 ALA A C 1
ATOM 1841 O O . ALA A 1 247 ? -21.937 2.052 0.790 1.00 86.19 247 ALA A O 1
ATOM 1842 N N . ASP A 1 248 ? -20.369 0.468 0.527 1.00 85.50 248 ASP A N 1
ATOM 1843 C CA . ASP A 1 248 ? -21.001 -0.543 1.379 1.00 85.50 248 ASP A CA 1
ATOM 1844 C C . ASP A 1 248 ? -21.256 -0.007 2.797 1.00 85.50 248 ASP A C 1
ATOM 1846 O O . ASP A 1 248 ? -22.361 -0.131 3.322 1.00 85.50 248 ASP A O 1
ATOM 1850 N N . ARG A 1 249 ? -20.291 0.714 3.381 1.00 81.56 249 ARG A N 1
ATOM 1851 C CA . ARG A 1 249 ? -20.444 1.329 4.708 1.00 81.56 249 ARG A CA 1
ATOM 1852 C C . ARG A 1 249 ? -21.447 2.483 4.744 1.00 81.56 249 ARG A C 1
ATOM 1854 O O . ARG A 1 249 ? -22.049 2.712 5.789 1.00 81.56 249 ARG A O 1
ATOM 1861 N N . MET A 1 250 ? -21.592 3.236 3.656 1.00 80.19 250 MET A N 1
ATOM 1862 C CA . MET A 1 250 ? -22.572 4.325 3.563 1.00 80.19 250 MET A CA 1
ATOM 1863 C C . MET A 1 250 ? -23.994 3.789 3.399 1.00 80.19 250 MET A C 1
ATOM 1865 O O . MET A 1 250 ? -24.916 4.354 3.977 1.00 80.19 250 MET A O 1
ATOM 1869 N N . ILE A 1 251 ? -24.156 2.690 2.658 1.00 81.19 251 ILE A N 1
ATOM 1870 C CA . ILE A 1 251 ? -25.451 2.048 2.397 1.00 81.19 251 ILE A CA 1
ATOM 1871 C C . ILE A 1 251 ? -25.898 1.196 3.594 1.00 81.19 251 ILE A C 1
ATOM 1873 O O . ILE A 1 251 ? -27.065 1.226 3.963 1.00 81.19 251 ILE A O 1
ATOM 1877 N N . GLY A 1 252 ? -24.975 0.482 4.245 1.00 66.19 252 GLY A N 1
ATOM 1878 C CA . GLY A 1 252 ? -25.243 -0.362 5.415 1.00 66.19 252 GLY A CA 1
ATOM 1879 C C . GLY A 1 252 ? -25.493 0.395 6.726 1.00 66.19 252 GLY A C 1
ATOM 1880 O O . GLY A 1 252 ? -25.487 -0.222 7.788 1.00 66.19 252 GLY A O 1
ATOM 1881 N N . LYS A 1 253 ? -25.672 1.723 6.689 1.00 55.38 253 LYS A N 1
ATOM 1882 C CA . LYS A 1 253 ? -26.250 2.491 7.802 1.00 55.38 253 LYS A CA 1
ATOM 1883 C C . LYS A 1 253 ? -27.781 2.406 7.729 1.00 55.38 253 LYS A C 1
ATOM 1885 O O . LYS A 1 253 ? -28.430 3.394 7.399 1.00 55.38 253 LYS A O 1
ATOM 1890 N N . VAL A 1 254 ? -28.326 1.232 8.035 1.00 41.88 254 VAL A N 1
ATOM 1891 C CA . VAL A 1 254 ? -29.710 1.027 8.497 1.00 41.88 254 VAL A CA 1
ATOM 1892 C C . VAL A 1 254 ? -29.652 0.063 9.668 1.00 41.88 254 VAL A C 1
ATOM 1894 O O . VAL A 1 254 ? -28.974 -0.978 9.516 1.00 41.88 254 VAL A O 1
#

Foldseek 3Di:
DVLVVLLVVLVVQCVVPVPDPVSVVLSVVLVVLSVVLVVLVVCCVVVVDDPVSVVVSVVSVVVSVVSVVVSVVVSCVVCPPPPPPVVNVVVVVPPDDPVVVVVCLCVLVVVLQVVLVLLLVQLVQCLVVVHGHDPVVSVVVVVVVVVVSVVSVVVVPPPDDDPCNPPNPLVVLVVQLVVLVVVLVVQLVVVVVVPFDPLLNVQSVVLSVVLNVLSVVCNVVVDPVSVVVSVSSVSVSSSSSSVSRVVRSVVPPD